Protein AF-A0A183VAP7-F1 (afdb_monomer_lite)

Secondary structure (DSSP, 8-state):
-HHHHHHHHHHTT----SSSB-HHHHHHHHHHHHHHHHHHHH-SS-TTTSEEBS-SSTT----S--EEEEESS--SSGGGSHHHHHHHHHHHT--GGGEEEE-TTTTSSSGGGGGG--HHHHHHHHHHHHHHHHHHTSPPEEEEETHHHHHHHHHHH--B-SSTT-B--S-SS-HHHHTTTTS--S-SS-EEEEETT-TTTSSEETTEETT--TT-SEEEEESS--HHHHHHHTHHHHHHHHHHHHHTTS-S-S---TTHHHHHHHHHHHHHHHHHHHHHHHHHHHHHHHHHHHHTTS--

Organism: Toxocara canis (NCBI:txid6265)

Foldseek 3Di:
DVVVVVVVVVVVPPPPQQAAEAPALLVLCCVPPRDVLSCLLRDPADRHAFKGAAANDPPDDDDDAAEEEQELFDDPDPLSTQVVLLVLLVLQPHDRNRYMYGHFCPRVDDSCVLVVQDPSSLVNLLSVLVSSCVVVVHHYHYDYAFSSVVSLQCSQQWADGPPPPDTSDHGPEDVVQVVPPPQGGNYDAFEFEEECQAPRQQDQDPNHGRRDDGNGPYYHYHHDDYRSSSSVVCSVVVSCVRVVVVCVVDPDDDDPDPPSVVVVVVVVVVVVVVVVVVVVVVVVVVVVVVVVVVVVVPPD

pLDDT: mean 72.32, std 18.5, range [33.69, 95.44]

Radius of gyration: 22.99 Å; chains: 1; bounding box: 51×88×46 Å

InterPro domains:
  IPR002918 Lipase EstA/Esterase EstB [PF01674] (65-175)
  IPR002918 Lipase EstA/Esterase EstB [PTHR32015] (7-175)
  IPR029058 Alpha/Beta hydrolase fold [G3DSA:3.40.50.1820] (33-258)

Structure (mmCIF, N/CA/C/O backbone):
data_AF-A0A183VAP7-F1
#
_entry.id   AF-A0A183VAP7-F1
#
loop_
_atom_site.group_PDB
_atom_site.id
_atom_site.type_symbol
_atom_site.label_atom_id
_atom_site.label_alt_id
_atom_site.label_comp_id
_atom_site.label_asym_id
_atom_site.label_entity_id
_atom_site.label_seq_id
_atom_site.pdbx_PDB_ins_code
_atom_site.Cartn_x
_atom_site.Cartn_y
_atom_site.Cartn_z
_atom_site.occupancy
_atom_site.B_iso_or_equiv
_atom_site.auth_seq_id
_atom_site.auth_comp_id
_atom_site.auth_asym_id
_atom_site.auth_atom_id
_atom_site.pdbx_PDB_model_num
ATOM 1 N N . MET A 1 1 ? -28.934 41.989 2.560 1.00 44.12 1 MET A N 1
ATOM 2 C CA . MET A 1 1 ? -29.344 40.680 2.007 1.00 44.12 1 MET A CA 1
ATOM 3 C C . MET A 1 1 ? -28.261 39.971 1.186 1.00 44.12 1 MET A C 1
ATOM 5 O O . MET A 1 1 ? -27.995 38.826 1.494 1.00 44.12 1 MET A O 1
ATOM 9 N N . PHE A 1 2 ? -27.560 40.588 0.222 1.00 37.72 2 PHE A N 1
ATOM 10 C CA . PHE A 1 2 ? -26.536 39.880 -0.591 1.00 37.72 2 PHE A CA 1
ATOM 11 C C . PHE A 1 2 ? -25.253 39.429 0.144 1.00 37.72 2 PHE A C 1
ATOM 13 O O . PHE A 1 2 ? -24.554 38.546 -0.342 1.00 37.72 2 PHE A O 1
ATOM 20 N N . LYS A 1 3 ? -24.931 40.005 1.312 1.00 37.88 3 LYS A N 1
ATOM 21 C CA . LYS A 1 3 ? -23.734 39.618 2.082 1.00 37.88 3 LYS A CA 1
ATOM 22 C C . LYS A 1 3 ? -23.880 38.263 2.780 1.00 37.88 3 LYS A C 1
ATOM 24 O O . LYS A 1 3 ? -22.890 37.559 2.895 1.00 37.88 3 LYS A O 1
ATOM 29 N N . GLU A 1 4 ? -25.085 37.873 3.191 1.00 41.16 4 GLU A N 1
ATOM 30 C CA . GLU A 1 4 ? -25.309 36.629 3.947 1.00 41.16 4 GLU A CA 1
ATOM 31 C C . GLU A 1 4 ? -25.265 35.384 3.047 1.00 41.16 4 GLU A C 1
ATOM 33 O O . GLU A 1 4 ? -24.703 34.362 3.433 1.00 41.16 4 GLU A O 1
ATOM 38 N N . TYR A 1 5 ? -25.723 35.496 1.795 1.00 45.31 5 TYR A N 1
ATOM 39 C CA . TYR A 1 5 ? -25.631 34.410 0.809 1.00 45.31 5 TYR A CA 1
ATOM 40 C C . TYR A 1 5 ? -24.202 34.165 0.302 1.00 45.31 5 TYR A C 1
ATOM 42 O O . TYR A 1 5 ? -23.860 33.037 -0.045 1.00 45.31 5 TYR A O 1
ATOM 50 N N . ALA A 1 6 ? -23.345 35.193 0.302 1.00 43.94 6 ALA A N 1
ATOM 51 C CA . ALA A 1 6 ? -21.940 35.047 -0.073 1.00 43.94 6 ALA A CA 1
ATOM 52 C C . ALA A 1 6 ? -21.160 34.204 0.951 1.00 43.94 6 ALA A C 1
ATOM 54 O O . ALA A 1 6 ? -20.341 33.383 0.553 1.00 43.94 6 ALA A O 1
ATOM 55 N N . TYR A 1 7 ? -21.459 34.340 2.250 1.00 45.66 7 TYR A N 1
ATOM 56 C CA . TYR A 1 7 ? -20.872 33.484 3.287 1.00 45.66 7 TYR A CA 1
ATOM 57 C C . TYR A 1 7 ? -21.398 32.047 3.216 1.00 45.66 7 TYR A C 1
ATOM 59 O O . TYR A 1 7 ? -20.619 31.115 3.392 1.00 45.66 7 TYR A O 1
ATOM 67 N N . ALA A 1 8 ? -22.677 31.852 2.879 1.00 43.22 8 ALA A N 1
ATOM 68 C CA . ALA A 1 8 ? -23.254 30.519 2.704 1.00 43.22 8 ALA A CA 1
ATOM 69 C C . ALA A 1 8 ? -22.659 29.763 1.496 1.00 43.22 8 ALA A C 1
ATOM 71 O O . ALA A 1 8 ? -22.369 28.575 1.612 1.00 43.22 8 ALA A O 1
ATOM 72 N N . LEU A 1 9 ? -22.399 30.441 0.367 1.00 43.06 9 LEU A N 1
ATOM 73 C CA . LEU A 1 9 ? -21.715 29.830 -0.784 1.00 43.06 9 LEU A CA 1
ATOM 74 C C . LEU A 1 9 ? -20.210 29.609 -0.550 1.00 43.06 9 LEU A C 1
ATOM 76 O O . LEU A 1 9 ? -19.657 28.650 -1.081 1.00 43.06 9 LEU A O 1
ATOM 80 N N . LEU A 1 10 ? -19.549 30.444 0.261 1.00 40.31 10 LEU A N 1
ATOM 81 C CA . LEU A 1 10 ? -18.148 30.232 0.652 1.00 40.31 10 LEU A CA 1
ATOM 82 C C . LEU A 1 10 ? -17.994 29.050 1.631 1.00 40.31 10 LEU A C 1
ATOM 84 O O . LEU A 1 10 ? -16.979 28.361 1.607 1.00 40.31 10 LEU A O 1
ATOM 88 N N . LEU A 1 11 ? -19.019 28.783 2.451 1.00 39.19 11 LEU A N 1
ATOM 89 C CA . LEU A 1 11 ? -19.093 27.638 3.369 1.00 39.19 11 LEU A CA 1
ATOM 90 C C . LEU A 1 11 ? -19.419 26.304 2.671 1.00 39.19 11 LEU A C 1
ATOM 92 O O . LEU A 1 11 ? -19.128 25.249 3.225 1.00 39.19 11 LEU A O 1
ATOM 96 N N . LEU A 1 12 ? -19.973 26.331 1.455 1.00 36.75 12 LEU A N 1
ATOM 97 C CA . LEU A 1 12 ? -20.306 25.135 0.662 1.00 36.75 12 LEU A CA 1
ATOM 98 C C . LEU A 1 12 ? -19.129 24.581 -0.165 1.00 36.75 12 LEU A C 1
ATOM 100 O O . LEU A 1 12 ? -19.274 23.549 -0.813 1.00 36.75 12 LEU A O 1
ATOM 104 N N . CYS A 1 13 ? -17.959 25.224 -0.111 1.00 37.50 13 CYS A N 1
ATOM 105 C CA . CYS A 1 13 ? -16.739 24.791 -0.800 1.00 37.50 13 CYS A CA 1
ATOM 106 C C . CYS A 1 13 ? -15.664 24.239 0.151 1.00 37.50 13 CYS A C 1
ATOM 108 O O . CYS A 1 13 ? -14.474 24.278 -0.161 1.00 37.50 13 CYS A O 1
ATOM 110 N N . THR A 1 14 ? -16.050 23.670 1.294 1.00 40.16 14 THR A N 1
ATOM 111 C CA . THR A 1 14 ? -15.174 22.750 2.033 1.00 40.16 14 THR A CA 1
ATOM 112 C C . THR A 1 14 ? -15.187 21.393 1.333 1.00 40.16 14 THR A C 1
ATOM 114 O O . THR A 1 14 ? -15.700 20.400 1.841 1.00 40.16 14 THR A O 1
ATOM 117 N N . ALA A 1 15 ? -14.628 21.341 0.120 1.00 42.28 15 ALA A N 1
ATOM 118 C CA . ALA A 1 15 ? -14.216 20.074 -0.458 1.00 42.28 15 ALA A CA 1
ATOM 119 C C . ALA A 1 15 ? -13.236 19.452 0.541 1.00 42.28 15 ALA A C 1
ATOM 121 O O . ALA A 1 15 ? -12.105 19.917 0.683 1.00 42.28 15 ALA A O 1
ATOM 122 N N . THR A 1 16 ? -13.708 18.465 1.301 1.00 45.19 16 THR A N 1
ATOM 123 C CA . THR A 1 16 ? -12.890 17.673 2.208 1.00 45.19 16 THR A CA 1
ATOM 124 C C . THR A 1 16 ? -11.796 17.049 1.363 1.00 45.19 16 THR A C 1
ATOM 126 O O . THR A 1 16 ? -12.020 16.127 0.577 1.00 45.19 16 THR A O 1
ATOM 129 N N . ALA A 1 17 ? -10.604 17.630 1.448 1.00 51.09 17 ALA A N 1
ATOM 130 C CA . ALA A 1 17 ? -9.442 17.098 0.779 1.00 51.09 17 ALA A CA 1
ATOM 131 C C . ALA A 1 17 ? -9.271 15.653 1.273 1.00 51.09 17 ALA A C 1
ATOM 133 O O . ALA A 1 17 ? -9.163 15.421 2.478 1.00 51.09 17 ALA A O 1
ATOM 134 N N . ARG A 1 18 ? -9.288 14.675 0.352 1.00 57.31 18 ARG A N 1
ATOM 135 C CA . ARG A 1 18 ? -9.009 13.243 0.599 1.00 57.31 18 ARG A CA 1
ATOM 136 C C . ARG A 1 18 ? -7.534 13.030 0.957 1.00 57.31 18 ARG A C 1
ATOM 138 O O . ARG A 1 18 ? -6.858 12.193 0.377 1.00 57.31 18 ARG A O 1
ATOM 145 N N . CYS A 1 19 ? -7.014 13.851 1.850 1.00 60.06 19 CYS A N 1
ATOM 146 C CA . CYS A 1 19 ? -5.596 14.008 2.127 1.00 60.06 19 CYS A CA 1
ATOM 147 C C . CYS A 1 19 ? -5.252 13.644 3.571 1.00 60.06 19 CYS A C 1
ATOM 149 O O . CYS A 1 19 ? -4.111 13.815 3.995 1.00 60.06 19 CYS A O 1
ATOM 151 N N . GLN A 1 20 ? -6.249 13.159 4.316 1.00 78.19 20 GLN A N 1
ATOM 152 C CA . GLN A 1 20 ? -6.137 12.700 5.690 1.00 78.19 20 GLN A CA 1
ATOM 153 C C . GLN A 1 20 ? -7.028 11.475 5.897 1.00 78.19 20 GLN A C 1
ATOM 155 O O . GLN A 1 20 ? -7.882 11.144 5.064 1.00 78.19 20 GLN A O 1
ATOM 160 N N . PHE A 1 21 ? -6.819 10.778 7.009 1.00 84.81 21 PHE A N 1
ATOM 161 C CA . PHE A 1 21 ? -7.783 9.781 7.439 1.00 84.81 21 PHE A CA 1
ATOM 162 C C . PHE A 1 21 ? -9.095 10.452 7.825 1.00 84.81 21 PHE A C 1
ATOM 164 O O . PHE A 1 21 ? -9.118 11.535 8.404 1.00 84.81 21 PHE A O 1
ATOM 171 N N . ASN A 1 22 ? -10.196 9.768 7.547 1.00 85.50 22 ASN A N 1
ATOM 172 C CA . ASN A 1 22 ? -11.486 10.186 8.055 1.00 85.50 22 ASN A CA 1
ATOM 173 C C . ASN A 1 22 ? -11.512 10.047 9.581 1.00 85.50 22 ASN A C 1
ATOM 175 O O . ASN A 1 22 ? -10.980 9.078 10.135 1.00 85.50 22 ASN A O 1
ATOM 179 N N . GLU A 1 23 ? -12.189 10.983 10.249 1.00 87.81 23 GLU A N 1
ATOM 180 C CA . GLU A 1 23 ? -12.233 11.086 11.713 1.00 87.81 23 GLU A CA 1
ATOM 181 C C . GLU A 1 23 ? -12.592 9.752 12.380 1.00 87.81 23 GLU A C 1
ATOM 183 O O . GLU A 1 23 ? -11.977 9.358 13.366 1.00 87.81 23 GLU A O 1
ATOM 188 N N . HIS A 1 24 ? -13.530 8.996 11.808 1.00 89.44 24 HIS A N 1
ATOM 189 C CA . HIS A 1 24 ? -13.942 7.711 12.367 1.00 89.44 24 HIS A CA 1
ATOM 190 C C . HIS A 1 24 ? -12.790 6.691 12.443 1.00 89.44 24 HIS A C 1
ATOM 192 O O . HIS A 1 24 ? -12.672 5.952 13.424 1.00 89.44 24 HIS A O 1
ATOM 198 N N . PHE A 1 25 ? -11.917 6.651 11.432 1.00 91.19 25 PHE A N 1
ATOM 199 C CA . PHE A 1 25 ? -10.748 5.772 11.450 1.00 91.19 25 PHE A CA 1
ATOM 200 C C . PHE A 1 25 ? -9.663 6.297 12.397 1.00 91.19 25 PHE A C 1
ATOM 202 O O . PHE A 1 25 ? -9.063 5.508 13.126 1.00 91.19 25 PHE A O 1
ATOM 209 N N . GLU A 1 26 ? -9.463 7.615 12.478 1.00 91.12 26 GLU A N 1
ATOM 210 C CA . GLU A 1 26 ? -8.536 8.204 13.456 1.00 91.12 26 GLU A CA 1
ATOM 211 C C . GLU A 1 26 ? -8.957 7.892 14.893 1.00 91.12 26 GLU A C 1
ATOM 213 O O . GLU A 1 26 ? -8.145 7.428 15.693 1.00 91.12 26 GLU A O 1
ATOM 218 N N . GLN A 1 27 ? -10.243 8.055 15.203 1.00 92.19 27 GLN A N 1
ATOM 219 C CA . GLN A 1 27 ? -10.809 7.723 16.508 1.00 92.19 27 GLN A CA 1
ATOM 220 C C . GLN A 1 27 ? -10.661 6.235 16.830 1.00 92.19 27 GLN A C 1
ATOM 222 O O . GLN A 1 27 ? -10.363 5.879 17.971 1.00 92.19 27 GLN A O 1
ATOM 227 N N . PHE A 1 28 ? -10.811 5.353 15.840 1.00 93.69 28 PHE A N 1
ATOM 228 C CA . PHE A 1 28 ? -10.522 3.932 16.018 1.00 93.69 28 PHE A CA 1
ATOM 229 C C . PHE A 1 28 ? -9.058 3.693 16.419 1.00 93.69 28 PHE A C 1
ATOM 231 O O . PHE A 1 28 ? -8.803 2.979 17.393 1.00 93.69 28 PHE A O 1
ATOM 238 N N . ILE A 1 29 ? -8.095 4.307 15.724 1.00 94.25 29 ILE A N 1
ATOM 239 C CA . ILE A 1 29 ? -6.665 4.157 16.038 1.00 94.25 29 ILE A CA 1
ATOM 240 C C . ILE A 1 29 ? -6.369 4.706 17.436 1.00 94.25 29 ILE A C 1
ATOM 242 O O . ILE A 1 29 ? -5.717 4.032 18.234 1.00 94.25 29 ILE A O 1
ATOM 246 N N . LEU A 1 30 ? -6.886 5.894 17.764 1.00 94.25 30 LEU A N 1
ATOM 247 C CA . LEU A 1 30 ? -6.709 6.518 19.075 1.00 94.25 30 LEU A CA 1
ATOM 248 C C . LEU A 1 30 ? -7.211 5.621 20.204 1.00 94.25 30 LEU A C 1
ATOM 250 O O . LEU A 1 30 ? -6.497 5.415 21.182 1.00 94.25 30 LEU A O 1
ATOM 254 N N . ARG A 1 31 ? -8.407 5.045 20.050 1.00 95.44 31 ARG A N 1
ATOM 255 C CA . ARG A 1 31 ? -9.023 4.187 21.072 1.00 95.44 31 ARG A CA 1
ATOM 256 C C . ARG A 1 31 ? -8.321 2.841 21.228 1.00 95.44 31 ARG A C 1
ATOM 258 O O . ARG A 1 31 ? -8.267 2.322 22.335 1.00 95.44 31 ARG A O 1
ATOM 265 N N . THR A 1 32 ? -7.810 2.263 20.142 1.00 94.62 32 THR A N 1
ATOM 266 C CA . THR A 1 32 ? -7.270 0.890 20.155 1.00 94.62 32 THR A CA 1
ATOM 267 C C . THR A 1 32 ? -5.757 0.816 20.321 1.00 94.62 32 THR A C 1
ATOM 269 O O . THR A 1 32 ? -5.251 -0.153 20.882 1.00 94.62 32 THR A O 1
ATOM 272 N N . ARG A 1 33 ? -5.017 1.809 19.819 1.00 94.94 33 ARG A N 1
ATOM 273 C CA . ARG A 1 33 ? -3.546 1.811 19.777 1.00 94.94 33 ARG A CA 1
ATOM 274 C C . ARG A 1 33 ? -2.914 3.109 20.293 1.00 94.94 33 ARG A C 1
ATOM 276 O O . ARG A 1 33 ? -1.687 3.184 20.373 1.00 94.94 33 ARG A O 1
ATOM 283 N N . GLY A 1 34 ? -3.714 4.115 20.645 1.00 94.19 34 GLY A N 1
ATOM 284 C CA . GLY A 1 34 ? -3.251 5.368 21.239 1.00 94.19 34 GLY A CA 1
ATOM 285 C C . GLY A 1 34 ? -2.648 6.375 20.253 1.00 94.19 34 GLY A C 1
ATOM 286 O O . GLY A 1 34 ? -2.391 6.091 19.082 1.00 94.19 34 GLY A O 1
ATOM 287 N N . ASN A 1 35 ? -2.386 7.581 20.767 1.00 91.31 35 ASN A N 1
ATOM 288 C CA . ASN A 1 35 ? -1.927 8.732 19.982 1.00 91.31 35 ASN A CA 1
ATOM 289 C C . ASN A 1 35 ? -0.564 8.517 19.303 1.00 91.31 35 ASN A C 1
ATOM 291 O O . ASN A 1 35 ? -0.384 8.895 18.151 1.00 91.31 35 ASN A O 1
ATOM 295 N N . LYS A 1 36 ? 0.379 7.842 19.973 1.00 89.81 36 LYS A N 1
ATOM 296 C CA . LYS A 1 36 ? 1.708 7.558 19.404 1.00 89.81 36 LYS A CA 1
ATOM 297 C C . LYS A 1 36 ? 1.615 6.757 18.100 1.00 89.81 36 LYS A C 1
ATOM 299 O O . LYS A 1 36 ? 2.343 7.024 17.149 1.00 89.81 36 LYS A O 1
ATOM 304 N N . THR A 1 37 ? 0.696 5.793 18.049 1.00 90.00 37 THR A N 1
ATOM 305 C CA . THR A 1 37 ? 0.443 4.981 16.853 1.00 90.00 37 THR A CA 1
ATOM 306 C C . THR A 1 37 ? -0.162 5.829 15.741 1.00 90.00 37 THR A C 1
ATOM 308 O O . THR A 1 37 ? 0.296 5.740 14.606 1.00 90.00 37 THR A O 1
ATOM 311 N N . LEU A 1 38 ? -1.146 6.679 16.067 1.00 88.31 38 LEU A N 1
ATOM 312 C CA . LEU A 1 38 ? -1.757 7.597 15.103 1.00 88.31 38 LEU A CA 1
ATOM 313 C C . LEU A 1 38 ? -0.712 8.537 14.483 1.00 88.31 38 LEU A C 1
ATOM 315 O O . LEU A 1 38 ? -0.663 8.667 13.263 1.00 88.31 38 LEU A O 1
ATOM 319 N N . GLN A 1 39 ? 0.143 9.146 15.306 1.00 84.25 39 GLN A N 1
ATOM 320 C CA . GLN A 1 39 ? 1.214 10.034 14.846 1.00 84.25 39 GLN A CA 1
ATOM 321 C C . GLN A 1 39 ? 2.209 9.306 13.937 1.00 84.25 39 GLN A C 1
ATOM 323 O O . GLN A 1 39 ? 2.575 9.830 12.889 1.00 84.25 39 GLN A O 1
ATOM 328 N N . LEU A 1 40 ? 2.585 8.068 14.276 1.00 82.75 40 LEU A N 1
ATOM 329 C CA . LEU A 1 40 ? 3.492 7.269 13.451 1.00 82.75 40 LEU A CA 1
ATOM 330 C C . LEU A 1 40 ? 2.936 7.035 12.035 1.00 82.75 40 LEU A C 1
ATOM 332 O O . LEU A 1 40 ? 3.671 7.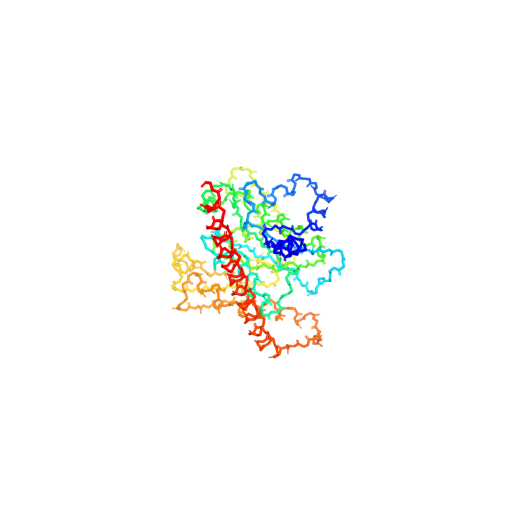185 11.059 1.00 82.75 40 LEU A O 1
ATOM 336 N N . VAL A 1 41 ? 1.650 6.682 11.907 1.00 83.00 41 VAL A N 1
ATOM 337 C CA . VAL A 1 41 ? 1.045 6.419 10.589 1.00 83.00 41 VAL A CA 1
ATOM 338 C C . VAL A 1 41 ? 0.727 7.700 9.821 1.00 83.00 41 VAL A C 1
ATOM 340 O O . VAL A 1 41 ? 1.017 7.755 8.624 1.00 83.00 41 VAL A O 1
ATOM 343 N N . LYS A 1 42 ? 0.217 8.748 10.487 1.00 78.38 42 LYS A N 1
ATOM 344 C CA . LYS A 1 42 ? -0.048 10.053 9.854 1.00 78.38 42 LYS A CA 1
ATOM 345 C C . LYS A 1 42 ? 1.244 10.734 9.395 1.00 78.38 42 LYS A C 1
ATOM 347 O O . LYS A 1 42 ? 1.238 11.366 8.343 1.00 78.38 42 LYS A O 1
ATOM 352 N N . GLY A 1 43 ? 2.346 10.516 10.112 1.00 68.38 43 GLY A N 1
ATOM 353 C CA . GLY A 1 43 ? 3.604 11.220 9.895 1.00 68.38 43 GLY A CA 1
ATOM 354 C C . GLY A 1 43 ? 3.672 12.542 10.643 1.00 68.38 43 GLY A C 1
ATOM 355 O O . GLY A 1 43 ? 2.651 13.096 11.045 1.00 68.38 43 GLY A O 1
ATOM 356 N N . GLU A 1 44 ? 4.893 13.040 10.801 1.00 57.25 44 GLU A N 1
ATOM 357 C CA . GLU A 1 44 ? 5.169 14.413 11.224 1.00 57.25 44 GLU A CA 1
ATOM 358 C C . GLU A 1 44 ? 5.226 15.291 9.953 1.00 57.25 44 GLU A C 1
ATOM 360 O O . GLU A 1 44 ? 5.827 14.894 8.953 1.00 57.25 44 GLU A O 1
ATOM 365 N N . ASP A 1 45 ? 4.551 16.443 9.978 1.00 51.59 45 ASP A N 1
ATOM 366 C CA . ASP A 1 45 ? 4.765 17.589 9.076 1.00 51.59 45 ASP A CA 1
ATOM 367 C C . ASP A 1 45 ? 4.507 17.440 7.559 1.00 51.59 45 ASP A C 1
ATOM 369 O O . ASP A 1 45 ? 5.248 17.980 6.737 1.00 51.59 45 ASP A O 1
ATOM 373 N N . ASP A 1 46 ? 3.408 16.802 7.140 1.00 54.88 46 ASP A N 1
ATOM 374 C CA . ASP A 1 46 ? 2.945 16.925 5.744 1.00 54.88 46 ASP A CA 1
ATOM 375 C C . ASP A 1 46 ? 1.411 16.942 5.627 1.00 54.88 46 ASP A C 1
ATOM 377 O O . ASP A 1 46 ? 0.792 15.882 5.498 1.00 54.88 46 ASP A O 1
ATOM 381 N N . PRO A 1 47 ? 0.775 18.127 5.701 1.00 52.53 47 PRO A N 1
ATOM 382 C CA . PRO A 1 47 ? -0.672 18.233 5.867 1.00 52.53 47 PRO A CA 1
ATOM 383 C C . PRO A 1 47 ? -1.507 17.747 4.673 1.00 52.53 47 PRO A C 1
ATOM 385 O O . PRO A 1 47 ? -2.693 17.482 4.874 1.00 52.53 47 PRO A O 1
ATOM 388 N N . ASP A 1 48 ? -0.928 17.588 3.471 1.00 55.94 48 ASP A N 1
ATOM 389 C CA . ASP A 1 48 ? -1.761 17.645 2.265 1.00 55.94 48 ASP A CA 1
ATOM 390 C C . ASP A 1 48 ? -1.751 16.461 1.301 1.00 55.94 48 ASP A C 1
ATOM 392 O O . ASP A 1 48 ? -2.638 16.448 0.457 1.00 55.94 48 ASP A O 1
ATOM 396 N N . GLN A 1 49 ? -0.848 15.472 1.325 1.00 63.06 49 GLN A N 1
ATOM 397 C CA . GLN A 1 49 ? -0.876 14.419 0.271 1.00 63.06 49 GLN A CA 1
ATOM 398 C C . GLN A 1 49 ? -0.306 13.051 0.669 1.00 63.06 49 GLN A C 1
ATOM 400 O O . GLN A 1 49 ? -0.139 12.178 -0.187 1.00 63.06 49 GLN A O 1
ATOM 405 N N . ARG A 1 50 ? 0.020 12.847 1.949 1.00 71.44 50 ARG A N 1
ATOM 406 C CA . ARG A 1 50 ? 0.710 11.630 2.392 1.00 71.44 50 ARG A CA 1
ATOM 407 C C . ARG A 1 50 ? -0.227 10.439 2.560 1.00 71.44 50 ARG A C 1
ATOM 409 O O . ARG A 1 50 ? 0.188 9.319 2.269 1.00 71.44 50 ARG A O 1
ATOM 416 N N . ILE A 1 51 ? -1.430 10.646 3.089 1.00 75.75 51 ILE A N 1
ATOM 417 C CA . ILE A 1 51 ? -2.259 9.545 3.581 1.00 75.75 51 ILE A CA 1
ATOM 418 C C . ILE A 1 51 ? -3.744 9.843 3.436 1.00 75.75 51 ILE A C 1
ATOM 420 O O . ILE A 1 51 ? -4.145 10.989 3.571 1.00 75.75 51 ILE A O 1
ATOM 424 N N . PHE A 1 52 ? -4.571 8.830 3.200 1.00 82.44 52 PHE A N 1
ATOM 425 C CA . PHE A 1 52 ? -6.022 8.978 3.315 1.00 82.44 52 PHE A CA 1
ATOM 426 C C . PHE A 1 52 ? -6.720 7.650 3.572 1.00 82.44 52 PHE A C 1
ATOM 428 O O . PHE A 1 52 ? -6.122 6.580 3.438 1.00 82.44 52 PHE A O 1
ATOM 435 N N . GLY A 1 53 ? -8.006 7.733 3.907 1.00 83.88 53 GLY A N 1
ATOM 436 C CA . GLY A 1 53 ? -8.914 6.591 3.934 1.00 83.88 53 GLY A CA 1
ATOM 437 C C . GLY A 1 53 ? -9.736 6.514 5.210 1.00 83.88 53 GLY A C 1
ATOM 438 O O . GLY A 1 53 ? -9.671 7.380 6.081 1.00 83.88 53 GLY A O 1
ATOM 439 N N . GLY A 1 54 ? -10.515 5.446 5.328 1.00 80.44 54 GLY A N 1
ATOM 440 C CA . GLY A 1 54 ? -11.446 5.250 6.431 1.00 80.44 54 GLY A CA 1
ATOM 441 C C . GLY A 1 54 ? -12.882 5.581 6.048 1.00 80.44 54 GLY A C 1
ATOM 442 O O . GLY A 1 54 ? -13.177 6.060 4.957 1.00 80.44 54 GLY A O 1
ATOM 443 N N . ARG A 1 55 ? -13.801 5.330 6.976 1.00 82.44 55 ARG A N 1
ATOM 444 C CA . ARG A 1 55 ? -15.224 5.639 6.783 1.00 82.44 55 ARG A CA 1
ATOM 445 C C . ARG A 1 55 ? -15.478 7.098 7.142 1.00 82.44 55 ARG A C 1
ATOM 447 O O . ARG A 1 55 ? -14.892 7.570 8.112 1.00 82.44 55 ARG A O 1
ATOM 454 N N . MET A 1 56 ? -16.355 7.777 6.412 1.00 76.25 56 MET A N 1
ATOM 455 C CA . MET A 1 56 ? -16.853 9.108 6.772 1.00 76.25 56 MET A CA 1
ATOM 456 C C . MET A 1 56 ? -17.618 9.062 8.100 1.00 76.25 56 MET A C 1
ATOM 458 O O . MET A 1 56 ? -17.590 10.022 8.862 1.00 76.25 56 MET A O 1
ATOM 462 N N . GLY A 1 57 ? -18.262 7.934 8.416 1.00 76.25 57 GLY A N 1
ATOM 463 C CA . GLY A 1 57 ? -18.922 7.744 9.702 1.00 76.25 57 GLY A CA 1
ATOM 464 C C . GLY A 1 57 ? -19.349 6.305 10.004 1.00 76.25 57 GLY A C 1
ATOM 465 O O . GLY A 1 57 ? -19.141 5.394 9.202 1.00 76.25 57 GLY A O 1
ATOM 466 N N . PRO A 1 58 ? -19.993 6.081 11.164 1.00 74.88 58 PRO A N 1
ATOM 467 C CA . PRO A 1 58 ? -20.387 4.746 11.622 1.00 74.88 58 PRO A CA 1
ATOM 468 C C . PRO A 1 58 ? -21.485 4.102 10.762 1.00 74.88 58 PRO A C 1
ATOM 470 O O . PRO A 1 58 ? -21.652 2.886 10.792 1.00 74.88 58 PRO A O 1
ATOM 473 N N . LYS A 1 59 ? -22.234 4.909 10.000 1.00 78.31 59 LYS A N 1
ATOM 474 C CA . LYS A 1 59 ? -23.303 4.444 9.103 1.00 78.31 59 LYS A CA 1
ATOM 475 C C . LYS A 1 59 ? -22.792 3.999 7.732 1.00 78.31 59 LYS A C 1
ATOM 477 O O . LYS A 1 59 ? -23.569 3.438 6.964 1.00 78.31 59 LYS A O 1
ATOM 482 N N . ASP A 1 60 ? -21.518 4.233 7.421 1.00 76.31 60 ASP A N 1
ATOM 483 C CA . ASP A 1 60 ? -20.967 3.813 6.139 1.00 76.31 60 ASP A CA 1
ATOM 484 C C . ASP A 1 60 ? -20.779 2.303 6.104 1.00 76.31 60 ASP A C 1
ATOM 486 O O . ASP A 1 60 ? -20.100 1.700 6.945 1.00 76.31 60 ASP A O 1
ATOM 490 N N . ILE A 1 61 ? -21.353 1.702 5.070 1.00 67.88 61 ILE A N 1
ATOM 491 C CA . ILE A 1 61 ? -21.242 0.277 4.804 1.00 67.88 61 ILE A CA 1
ATOM 492 C C . ILE A 1 61 ? -20.007 0.054 3.928 1.00 67.88 61 ILE A C 1
ATOM 494 O O . ILE A 1 61 ? -19.894 0.601 2.831 1.00 67.88 61 ILE A O 1
ATOM 498 N N . VAL A 1 62 ? -19.081 -0.773 4.411 1.00 69.81 62 VAL A N 1
ATOM 499 C CA . VAL A 1 62 ? -17.931 -1.256 3.636 1.00 69.81 62 VAL A CA 1
ATOM 500 C C . VAL A 1 62 ? -18.360 -2.527 2.906 1.00 69.81 62 VAL A C 1
ATOM 502 O O . VAL A 1 62 ? -18.595 -3.554 3.538 1.00 69.81 62 VAL A O 1
ATOM 505 N N . ILE A 1 63 ? -18.508 -2.444 1.580 1.00 72.94 63 ILE A N 1
ATOM 506 C CA . ILE A 1 63 ? -18.967 -3.556 0.732 1.00 72.94 63 ILE A CA 1
ATOM 507 C C . ILE A 1 63 ? -17.778 -4.149 -0.022 1.00 72.94 63 ILE A C 1
ATOM 509 O O . ILE A 1 63 ? -17.428 -3.682 -1.101 1.00 72.94 63 ILE A O 1
ATOM 513 N N . GLY A 1 64 ? -17.151 -5.180 0.542 1.00 78.06 64 GLY A N 1
ATOM 514 C CA . GLY A 1 64 ? -15.961 -5.825 -0.025 1.00 78.06 64 GLY A CA 1
ATOM 515 C C . GLY A 1 64 ? -14.672 -5.450 0.706 1.00 78.06 64 GLY A C 1
ATOM 516 O O . GLY A 1 64 ? -14.690 -4.718 1.699 1.00 78.06 64 GLY A O 1
ATOM 517 N N . ARG A 1 65 ? -13.544 -5.975 0.222 1.00 88.62 65 ARG A N 1
ATOM 518 C CA . ARG A 1 65 ? -12.251 -5.849 0.902 1.00 88.62 65 ARG A CA 1
ATOM 519 C C . ARG A 1 65 ? -11.713 -4.410 0.857 1.00 88.62 65 ARG A C 1
ATOM 521 O O . ARG A 1 65 ? -11.815 -3.754 -0.184 1.00 88.62 65 ARG A O 1
ATOM 528 N N . PRO A 1 66 ? -11.130 -3.900 1.955 1.00 91.75 66 PRO A N 1
ATOM 529 C CA . PRO A 1 66 ? -10.390 -2.646 1.914 1.00 91.75 66 PRO A CA 1
ATOM 530 C C . PRO A 1 66 ? -9.169 -2.767 0.994 1.00 91.75 66 PRO A C 1
ATOM 532 O O . PRO A 1 66 ? -8.518 -3.810 0.943 1.00 91.75 66 PRO A O 1
ATOM 535 N N . LEU A 1 67 ? -8.853 -1.679 0.301 1.00 92.38 67 LEU A N 1
ATOM 536 C CA . LEU A 1 67 ? -7.717 -1.546 -0.601 1.00 92.38 67 LEU A CA 1
ATOM 537 C C . LEU A 1 67 ? -6.737 -0.523 -0.033 1.00 92.38 67 LEU A C 1
ATOM 539 O O . LEU A 1 67 ? -7.121 0.613 0.222 1.00 92.38 67 LEU A O 1
ATOM 543 N N . LEU A 1 68 ? -5.471 -0.895 0.111 1.00 93.75 68 LEU A N 1
ATOM 544 C CA . LEU A 1 68 ? -4.380 0.013 0.439 1.00 93.75 68 LEU A CA 1
ATOM 545 C C . LEU A 1 68 ? -3.518 0.283 -0.799 1.00 93.75 68 LEU A C 1
ATOM 547 O O . LEU A 1 68 ? -2.947 -0.631 -1.389 1.00 93.75 68 LEU A O 1
ATOM 551 N N . ILE A 1 69 ? -3.371 1.555 -1.153 1.00 92.06 69 ILE A N 1
ATOM 552 C CA . ILE A 1 69 ? -2.435 2.031 -2.170 1.00 92.06 69 ILE A CA 1
ATOM 553 C C . ILE A 1 69 ? -1.142 2.462 -1.469 1.00 92.06 69 ILE A C 1
ATOM 555 O O . ILE A 1 69 ? -1.159 3.369 -0.638 1.00 92.06 69 ILE A O 1
ATOM 559 N N . VAL A 1 70 ? -0.013 1.845 -1.813 1.00 90.19 70 VAL A N 1
ATOM 560 C CA . VAL A 1 70 ? 1.321 2.208 -1.310 1.00 90.19 70 VAL A CA 1
ATOM 561 C C . VAL A 1 70 ? 2.123 2.836 -2.443 1.00 90.19 70 VAL A C 1
ATOM 563 O O . VAL A 1 70 ? 2.681 2.135 -3.290 1.00 90.19 70 VAL A O 1
ATOM 566 N N . ASN A 1 71 ? 2.177 4.164 -2.468 1.00 86.25 71 ASN A N 1
ATOM 567 C CA . ASN A 1 71 ? 2.839 4.897 -3.542 1.00 86.25 71 ASN A CA 1
ATOM 568 C C . ASN A 1 71 ? 4.295 5.224 -3.182 1.00 86.25 71 ASN A C 1
ATOM 570 O O . ASN A 1 71 ? 4.597 5.617 -2.057 1.00 86.25 71 ASN A O 1
ATOM 574 N N . GLY A 1 72 ? 5.200 5.057 -4.146 1.00 75.88 72 GLY A N 1
ATOM 575 C CA . GLY A 1 72 ? 6.639 5.221 -3.947 1.00 75.88 72 GLY A CA 1
ATOM 576 C C . GLY A 1 72 ? 7.160 6.656 -3.964 1.00 75.88 72 GLY A C 1
ATOM 577 O O . GLY A 1 72 ? 8.317 6.868 -3.627 1.00 75.88 72 GLY A O 1
ATOM 578 N N . MET A 1 73 ? 6.360 7.642 -4.369 1.00 67.88 73 MET A N 1
ATOM 579 C CA . MET A 1 73 ? 6.779 9.046 -4.418 1.00 67.88 73 MET A CA 1
ATOM 580 C C . MET A 1 73 ? 5.631 9.965 -4.013 1.00 67.88 73 MET A C 1
ATOM 582 O O . MET A 1 73 ? 4.467 9.699 -4.318 1.00 67.88 73 MET A O 1
ATOM 586 N N . LYS A 1 74 ? 5.962 11.085 -3.361 1.00 61.75 74 LYS A N 1
ATOM 587 C CA . LYS A 1 74 ? 5.019 12.195 -3.202 1.00 61.75 74 LYS A CA 1
ATOM 588 C C . LYS A 1 74 ? 4.817 12.817 -4.586 1.00 61.75 74 LYS A C 1
ATOM 590 O O . LYS A 1 74 ? 5.796 13.157 -5.250 1.00 61.75 74 LYS A O 1
ATOM 595 N N . GLY A 1 75 ? 3.570 12.899 -5.047 1.00 57.62 75 GLY A N 1
ATOM 596 C CA . GLY A 1 75 ? 3.264 13.456 -6.361 1.00 57.62 75 GLY A CA 1
ATOM 597 C C . GLY A 1 75 ? 3.738 14.906 -6.445 1.00 57.62 75 GLY A C 1
ATOM 598 O O . GLY A 1 75 ? 3.309 15.743 -5.661 1.00 57.62 75 GLY A O 1
ATOM 599 N N . TRP A 1 76 ? 4.622 15.217 -7.393 1.00 45.22 76 TRP A N 1
ATOM 600 C CA . TRP A 1 76 ? 5.047 16.599 -7.664 1.00 45.22 76 TRP A 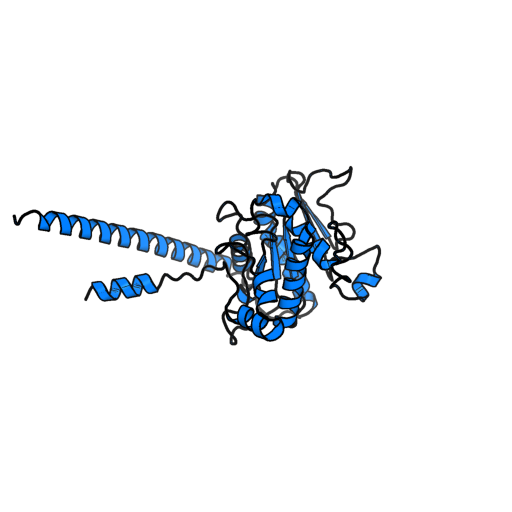CA 1
ATOM 601 C C . TRP A 1 76 ? 3.936 17.406 -8.367 1.00 45.22 76 TRP A C 1
ATOM 603 O O . TRP A 1 76 ? 4.020 18.625 -8.485 1.00 45.22 76 TRP A O 1
ATOM 613 N N . ASN A 1 77 ? 2.884 16.726 -8.841 1.00 49.75 77 ASN A N 1
ATOM 614 C CA . ASN A 1 77 ? 1.698 17.293 -9.478 1.00 49.75 77 ASN A CA 1
ATOM 615 C C . ASN A 1 77 ? 0.437 16.471 -9.136 1.00 49.75 77 ASN A C 1
ATOM 617 O O . ASN A 1 77 ? 0.521 15.299 -8.766 1.00 49.75 77 ASN A O 1
ATOM 621 N N . LYS A 1 78 ? -0.752 17.075 -9.304 1.00 49.00 78 LYS A N 1
ATOM 622 C CA . LYS A 1 78 ? -2.063 16.457 -9.003 1.00 49.00 78 LYS A CA 1
ATOM 623 C C . LYS A 1 78 ? -2.287 15.120 -9.722 1.00 49.00 78 LYS A C 1
ATOM 625 O O . LYS A 1 78 ? -3.027 14.285 -9.239 1.00 49.00 78 LYS A O 1
ATOM 630 N N . THR A 1 79 ? -1.643 14.899 -10.861 1.00 42.31 79 THR A N 1
ATOM 631 C CA . THR A 1 79 ? -1.796 13.683 -11.671 1.00 42.31 79 THR A CA 1
ATOM 632 C C . THR A 1 79 ? -0.900 12.511 -11.258 1.00 42.31 79 THR A C 1
ATOM 634 O O . THR A 1 79 ? -1.062 11.410 -11.763 1.00 42.31 79 THR A O 1
ATOM 637 N N . THR A 1 80 ? 0.053 12.725 -10.352 1.00 52.62 80 THR A N 1
ATOM 638 C CA . THR A 1 80 ? 0.870 11.657 -9.742 1.00 52.62 80 THR A CA 1
ATOM 639 C C . THR A 1 80 ? 0.553 11.489 -8.257 1.00 52.62 80 THR A C 1
ATOM 641 O O . THR A 1 80 ? 1.238 10.754 -7.543 1.00 52.62 80 THR A O 1
ATOM 644 N N . SER A 1 81 ? -0.485 12.183 -7.775 1.00 67.69 81 SER A N 1
ATOM 645 C CA . SER A 1 81 ? -0.899 12.108 -6.385 1.00 67.69 81 SER A CA 1
ATOM 646 C C . SER A 1 81 ? -1.586 10.774 -6.102 1.00 67.69 81 SER A C 1
ATOM 648 O O . SER A 1 81 ? -2.325 10.215 -6.914 1.00 67.69 81 SER A O 1
ATOM 650 N N . LEU A 1 82 ? -1.367 10.288 -4.887 1.00 76.81 82 LEU A N 1
ATOM 651 C CA . LEU A 1 82 ? -2.037 9.127 -4.309 1.00 76.81 82 LEU A CA 1
ATOM 652 C C . LEU A 1 82 ? -3.574 9.217 -4.454 1.00 76.81 82 LEU A C 1
ATOM 654 O O . LEU A 1 82 ? -4.241 8.216 -4.703 1.00 76.81 82 LEU A O 1
ATOM 658 N N . THR A 1 83 ? -4.126 10.431 -4.348 1.00 78.25 83 THR A N 1
ATOM 659 C CA . THR A 1 83 ? -5.560 10.721 -4.488 1.00 78.25 83 THR A CA 1
ATOM 660 C C . THR A 1 83 ? -6.073 10.562 -5.913 1.00 78.25 83 THR A C 1
ATOM 662 O O . THR A 1 83 ? -7.145 10.001 -6.101 1.00 78.25 83 THR A O 1
ATOM 665 N N . TYR A 1 84 ? -5.298 10.958 -6.926 1.00 80.12 84 TYR A N 1
ATOM 666 C CA . TYR A 1 84 ? -5.699 10.795 -8.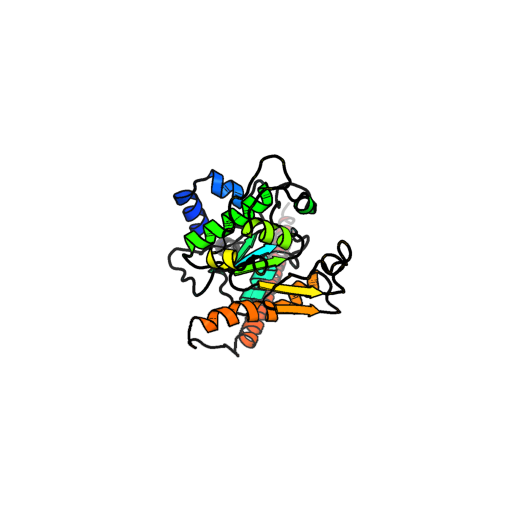322 1.00 80.12 84 TYR A CA 1
ATOM 667 C C . TYR A 1 84 ? -5.902 9.324 -8.687 1.00 80.12 84 TYR A C 1
ATOM 669 O O . TYR A 1 84 ? -6.885 8.965 -9.333 1.00 80.12 84 TYR A O 1
ATOM 677 N N . PHE A 1 85 ? -5.015 8.446 -8.218 1.00 81.25 85 PHE A N 1
ATOM 678 C CA . PHE A 1 85 ? -5.167 7.015 -8.465 1.00 81.25 85 PHE A CA 1
ATOM 679 C C . PHE A 1 85 ? -6.397 6.422 -7.748 1.00 81.25 85 PHE A C 1
ATOM 681 O O . PHE A 1 85 ? -7.105 5.585 -8.308 1.00 81.25 85 PHE A O 1
ATOM 688 N N . ALA A 1 86 ? -6.709 6.910 -6.546 1.00 85.62 86 ALA A N 1
ATOM 689 C CA . ALA A 1 86 ? -7.933 6.556 -5.827 1.00 85.62 86 ALA A CA 1
ATOM 690 C C . ALA A 1 86 ? -9.200 7.001 -6.574 1.00 85.62 86 ALA A C 1
ATOM 692 O O . ALA A 1 86 ? -10.178 6.252 -6.655 1.00 85.62 86 ALA A O 1
ATOM 693 N N . ASP A 1 87 ? -9.171 8.206 -7.148 1.00 85.62 87 ASP A N 1
ATOM 694 C CA . ASP A 1 87 ? -10.261 8.753 -7.952 1.00 85.62 87 ASP A CA 1
ATOM 695 C C . ASP A 1 87 ? -10.475 7.905 -9.210 1.00 85.62 87 ASP A C 1
ATOM 697 O O . ASP A 1 87 ? -11.612 7.538 -9.508 1.00 85.62 87 ASP A O 1
ATOM 701 N N . LEU A 1 88 ? -9.395 7.501 -9.892 1.00 84.81 88 LEU A N 1
ATOM 702 C CA . LEU A 1 88 ? -9.480 6.580 -11.027 1.00 84.81 88 LEU A CA 1
ATOM 703 C C . LEU A 1 88 ? -10.154 5.264 -10.627 1.00 84.81 88 LEU A C 1
ATOM 705 O O . LEU A 1 88 ? -11.126 4.870 -11.260 1.00 84.81 88 LEU A O 1
ATOM 709 N N . LEU A 1 89 ? -9.714 4.601 -9.557 1.00 86.12 89 LEU A N 1
ATOM 710 C CA . LEU A 1 89 ? -10.346 3.356 -9.098 1.00 86.12 89 LEU A CA 1
ATOM 711 C C . LEU A 1 89 ? -11.825 3.545 -8.727 1.00 86.12 89 LEU A C 1
ATOM 713 O O . LEU A 1 89 ? -12.650 2.672 -9.007 1.00 86.12 89 LEU A O 1
ATOM 717 N N . THR A 1 90 ? -12.175 4.703 -8.162 1.00 86.00 90 THR A N 1
ATOM 718 C CA . THR A 1 90 ? -13.569 5.061 -7.869 1.00 86.00 90 THR A CA 1
ATOM 719 C C . THR A 1 90 ? -14.396 5.183 -9.153 1.00 86.00 90 THR A C 1
ATOM 721 O O . THR A 1 90 ? -15.506 4.658 -9.211 1.00 86.00 90 THR A O 1
ATOM 724 N N . LEU A 1 91 ? -13.848 5.790 -10.215 1.00 85.50 91 LEU A N 1
ATOM 725 C CA . LEU A 1 91 ? -14.508 5.885 -11.527 1.00 85.50 91 LEU A CA 1
ATOM 726 C C . LEU A 1 91 ? -14.771 4.510 -12.163 1.00 85.50 91 LEU A C 1
ATOM 728 O O . LEU A 1 91 ? -15.774 4.342 -12.859 1.00 85.50 91 LEU A O 1
ATOM 732 N N . TYR A 1 92 ? -13.906 3.523 -11.908 1.00 83.19 92 TYR A N 1
ATOM 733 C CA . TYR A 1 92 ? -14.113 2.142 -12.362 1.00 83.19 92 TYR A CA 1
ATOM 734 C C . TYR A 1 92 ? -15.116 1.360 -11.500 1.00 83.19 92 TYR A C 1
ATOM 736 O O . TYR A 1 92 ? -15.625 0.339 -11.957 1.00 83.19 92 TYR A O 1
ATOM 744 N N . GLY A 1 93 ? -15.477 1.862 -10.314 1.00 82.19 93 GLY A N 1
ATOM 745 C CA . GLY A 1 93 ? -16.548 1.314 -9.476 1.00 82.19 93 GLY A CA 1
ATOM 746 C C . GLY A 1 93 ? -16.117 0.846 -8.086 1.00 82.19 93 GLY A C 1
ATOM 747 O O . GLY A 1 93 ? -16.919 0.222 -7.394 1.00 82.19 93 GLY A O 1
ATOM 748 N N . TYR A 1 94 ? -14.881 1.121 -7.659 1.00 82.88 94 TYR A N 1
ATOM 749 C CA . TYR A 1 94 ? -14.441 0.819 -6.294 1.00 82.88 94 TYR A CA 1
ATOM 750 C C . TYR A 1 94 ? -15.050 1.831 -5.316 1.00 82.88 94 TYR A C 1
ATOM 752 O O . TYR A 1 94 ? -15.112 3.024 -5.614 1.00 82.88 94 TYR A O 1
ATOM 760 N N . ASN A 1 95 ? -15.508 1.399 -4.139 1.00 84.00 95 ASN A N 1
ATOM 761 C CA . ASN A 1 95 ? -16.092 2.342 -3.187 1.00 84.00 95 ASN A CA 1
ATOM 762 C C . ASN A 1 95 ? -14.981 3.120 -2.466 1.00 84.00 95 ASN A C 1
ATOM 764 O O . ASN A 1 95 ? -14.091 2.532 -1.853 1.00 84.00 95 ASN A O 1
ATOM 768 N N . ALA A 1 96 ? -15.056 4.452 -2.505 1.00 82.50 96 ALA A N 1
ATOM 769 C CA . ALA A 1 96 ? -14.064 5.339 -1.904 1.00 82.50 96 ALA A CA 1
ATOM 770 C C . ALA A 1 96 ? -13.852 5.093 -0.397 1.00 82.50 96 ALA A C 1
ATOM 772 O O . ALA A 1 96 ? -12.740 5.270 0.090 1.00 82.50 96 ALA A O 1
ATOM 773 N N . THR A 1 97 ? -14.870 4.625 0.338 1.00 83.38 97 THR A N 1
ATOM 774 C CA . THR A 1 97 ? -14.754 4.306 1.780 1.00 83.38 97 THR A CA 1
ATOM 775 C C . THR A 1 97 ? -13.861 3.097 2.071 1.00 83.38 97 THR A C 1
ATOM 777 O O . THR A 1 97 ? -13.511 2.842 3.225 1.00 83.38 97 THR A O 1
ATOM 780 N N . GLN A 1 98 ? -13.502 2.341 1.033 1.00 87.00 98 GLN A N 1
ATOM 781 C CA . GLN A 1 98 ? -12.650 1.160 1.107 1.00 87.00 98 GLN A CA 1
ATOM 782 C C . GLN A 1 98 ? -11.209 1.457 0.718 1.00 87.00 98 GLN A C 1
ATOM 784 O O . GLN A 1 98 ? -10.351 0.609 0.946 1.00 87.00 98 GLN A O 1
ATOM 789 N N . ILE A 1 99 ? -10.950 2.610 0.099 1.00 89.25 99 ILE A N 1
ATOM 790 C CA . ILE A 1 99 ? -9.628 2.950 -0.408 1.00 89.25 99 ILE A CA 1
ATOM 791 C C . ILE A 1 99 ? -8.875 3.711 0.676 1.00 89.25 99 ILE A C 1
ATOM 793 O O . ILE A 1 99 ? -9.319 4.735 1.195 1.00 89.25 99 ILE A O 1
ATOM 797 N N . TYR A 1 100 ? -7.698 3.197 0.978 1.00 91.44 100 TYR A N 1
ATOM 798 C CA . TYR A 1 100 ? -6.688 3.810 1.807 1.00 91.44 100 TYR A CA 1
ATOM 799 C C . TYR A 1 100 ? -5.479 4.086 0.930 1.00 91.44 100 TYR A C 1
ATOM 801 O O . TYR A 1 100 ? -5.196 3.344 -0.011 1.00 91.44 100 TYR A O 1
ATOM 809 N N . GLY A 1 101 ? -4.734 5.129 1.248 1.00 90.00 101 GLY A N 1
ATOM 810 C CA . GLY A 1 101 ? -3.498 5.427 0.549 1.00 90.00 101 GLY A CA 1
ATOM 811 C C . GLY A 1 101 ? -2.427 5.862 1.525 1.00 90.00 101 GLY A C 1
ATOM 812 O O . GLY A 1 101 ? -2.743 6.535 2.499 1.00 90.00 101 GLY A O 1
ATOM 813 N N . ILE A 1 102 ? -1.176 5.498 1.251 1.00 87.69 102 ILE A N 1
ATOM 814 C CA . ILE A 1 102 ? 0.005 5.984 1.963 1.00 87.69 102 ILE A CA 1
ATOM 815 C C . ILE A 1 102 ? 1.160 6.237 0.987 1.00 87.69 102 ILE A C 1
ATOM 817 O O . ILE A 1 102 ? 1.420 5.446 0.079 1.00 87.69 102 ILE A O 1
ATOM 821 N N . VAL A 1 103 ? 1.880 7.332 1.211 1.00 84.62 103 VAL A N 1
ATOM 822 C CA . VAL A 1 103 ? 3.222 7.580 0.677 1.00 84.62 103 VAL A CA 1
ATOM 823 C C . VAL A 1 103 ? 4.210 7.410 1.837 1.00 84.62 103 VAL A C 1
ATOM 825 O O . VAL A 1 103 ? 4.319 8.311 2.676 1.00 84.62 103 VAL A O 1
ATOM 828 N N . PRO A 1 104 ? 4.908 6.266 1.950 1.00 78.25 104 PRO A N 1
ATOM 829 C CA . PRO A 1 104 ? 5.863 6.044 3.032 1.00 78.25 104 PRO A CA 1
ATOM 830 C C . PRO A 1 104 ? 6.973 7.096 2.989 1.00 78.25 104 PRO A C 1
ATOM 832 O O . PRO A 1 104 ? 7.360 7.545 1.911 1.00 78.25 104 PRO A O 1
ATOM 835 N N . ALA A 1 105 ? 7.499 7.480 4.152 1.00 69.75 105 ALA A N 1
ATOM 836 C CA . ALA A 1 105 ? 8.550 8.499 4.277 1.00 69.75 105 ALA A CA 1
ATOM 837 C C . ALA A 1 105 ? 8.175 9.942 3.861 1.00 69.75 105 ALA A C 1
ATOM 839 O O . ALA A 1 105 ? 9.004 10.837 4.042 1.00 69.75 105 ALA A O 1
ATOM 840 N N . ALA A 1 106 ? 6.961 10.213 3.360 1.00 57.97 106 ALA A N 1
ATOM 841 C CA . ALA A 1 106 ? 6.515 11.589 3.117 1.00 57.97 106 ALA A CA 1
ATOM 842 C C . ALA A 1 106 ? 6.469 12.382 4.443 1.00 57.97 106 ALA A C 1
ATOM 844 O O . ALA A 1 106 ? 6.142 11.823 5.491 1.00 57.97 106 ALA A O 1
ATOM 845 N N . GLY A 1 107 ? 6.883 13.651 4.426 1.00 50.81 107 GLY A N 1
ATOM 846 C CA . GLY A 1 107 ? 7.074 14.479 5.632 1.00 50.81 107 GLY A CA 1
ATOM 847 C C . GLY A 1 107 ? 8.448 14.350 6.305 1.00 50.81 107 GLY A C 1
ATOM 848 O O . GLY A 1 107 ? 8.853 15.232 7.047 1.00 50.81 107 GLY A O 1
ATOM 849 N N . LYS A 1 108 ? 9.255 13.328 5.978 1.00 55.00 108 LYS A N 1
ATOM 850 C CA . LYS A 1 108 ? 10.616 13.158 6.537 1.00 55.00 108 LYS A CA 1
ATOM 851 C C . LYS A 1 108 ? 11.719 13.813 5.689 1.00 55.00 108 LYS A C 1
ATOM 853 O O . LYS A 1 108 ? 12.872 13.393 5.769 1.00 55.00 108 LYS A O 1
ATOM 858 N N . GLY A 1 109 ? 11.381 14.794 4.844 1.00 54.72 109 GLY A N 1
ATOM 859 C CA . GLY A 1 109 ? 12.309 15.501 3.946 1.00 54.72 109 GLY A CA 1
ATOM 860 C C . GLY A 1 109 ? 12.201 15.102 2.464 1.00 54.72 109 GLY A C 1
ATOM 861 O O . GLY A 1 109 ? 11.107 14.874 1.955 1.00 54.72 109 GLY A O 1
ATOM 862 N N . ASN A 1 110 ? 13.336 15.072 1.755 1.00 53.94 110 ASN A N 1
ATOM 863 C CA . ASN A 1 110 ? 13.421 14.888 0.298 1.00 53.94 110 ASN A CA 1
ATOM 864 C C . ASN A 1 110 ? 12.714 13.588 -0.179 1.00 53.94 110 ASN A C 1
ATOM 866 O O . ASN A 1 110 ? 12.954 12.535 0.410 1.00 53.94 110 ASN A O 1
ATOM 870 N N . PRO A 1 111 ? 11.885 13.605 -1.245 1.00 50.19 111 PRO A N 1
ATOM 871 C CA . PRO A 1 111 ? 11.218 12.416 -1.803 1.00 50.19 111 PRO A CA 1
ATOM 872 C C . PRO A 1 111 ? 12.143 11.236 -2.155 1.00 50.19 111 PRO A C 1
ATOM 874 O O . PRO A 1 111 ? 11.678 10.099 -2.192 1.00 50.19 111 PRO A O 1
ATOM 877 N N . SER A 1 112 ? 13.451 11.455 -2.320 1.00 57.50 112 SER A N 1
ATOM 878 C CA . SER A 1 112 ? 14.447 10.376 -2.440 1.00 57.50 112 SER A CA 1
ATOM 879 C C . SER A 1 112 ? 14.644 9.558 -1.152 1.00 57.50 112 SER A C 1
ATOM 881 O O . SER A 1 112 ? 15.300 8.521 -1.178 1.00 57.50 112 SER A O 1
ATOM 883 N N . ASN A 1 113 ? 14.085 9.978 -0.014 1.00 62.75 113 ASN A N 1
ATOM 884 C CA . ASN A 1 113 ? 14.312 9.339 1.282 1.00 62.75 113 ASN A CA 1
ATOM 885 C C . ASN A 1 113 ? 13.780 7.908 1.360 1.00 62.75 113 ASN A C 1
ATOM 887 O O . ASN A 1 113 ? 14.375 7.094 2.057 1.00 62.75 113 ASN A O 1
ATOM 891 N N . ILE A 1 114 ? 12.741 7.554 0.601 1.00 66.44 114 ILE A N 1
ATOM 892 C CA . ILE A 1 114 ? 12.259 6.166 0.528 1.00 66.44 114 ILE A CA 1
ATOM 893 C C . ILE A 1 114 ? 13.328 5.203 -0.026 1.00 66.44 114 ILE A C 1
ATOM 895 O O . ILE A 1 114 ? 13.340 4.029 0.337 1.00 66.44 114 ILE A O 1
ATOM 899 N N . MET A 1 115 ? 14.287 5.703 -0.821 1.00 69.44 115 MET A N 1
ATOM 900 C CA . MET A 1 115 ? 15.441 4.928 -1.300 1.00 69.44 115 MET A CA 1
ATOM 901 C C . MET A 1 115 ? 16.408 4.546 -0.176 1.00 69.44 115 MET A C 1
ATOM 903 O O . MET A 1 115 ? 17.184 3.612 -0.342 1.00 69.44 115 MET A O 1
ATOM 907 N N . GLN A 1 116 ? 16.351 5.222 0.978 1.00 74.75 116 GLN A N 1
ATOM 908 C CA . GLN A 1 116 ? 17.148 4.851 2.151 1.00 74.75 116 GLN A CA 1
ATOM 909 C C . GLN A 1 116 ? 16.662 3.540 2.780 1.00 74.75 116 GLN A C 1
ATOM 911 O O . GLN A 1 116 ? 17.365 2.988 3.614 1.00 74.75 116 GLN A O 1
ATOM 916 N N . MET A 1 117 ? 15.471 3.047 2.403 1.00 78.88 117 MET A N 1
ATOM 917 C CA . MET A 1 117 ? 14.944 1.747 2.838 1.00 78.88 117 MET A CA 1
ATOM 918 C C . MET A 1 117 ? 14.949 1.568 4.364 1.00 78.88 117 MET A C 1
ATOM 920 O O . MET A 1 117 ? 15.141 0.461 4.872 1.00 78.88 117 MET A O 1
ATOM 924 N N . LYS A 1 118 ? 14.708 2.666 5.096 1.00 85.75 118 LYS A N 1
ATOM 925 C CA . LYS A 1 118 ? 14.721 2.654 6.556 1.00 85.75 118 LYS A CA 1
ATOM 926 C C . LYS A 1 118 ? 13.617 1.773 7.111 1.00 85.75 118 LYS A C 1
ATOM 928 O O . LYS A 1 118 ? 12.479 1.797 6.631 1.00 85.75 118 LYS A O 1
ATOM 933 N N . CYS A 1 119 ? 13.913 1.079 8.200 1.00 87.88 119 CYS A N 1
ATOM 934 C CA . CYS A 1 119 ? 12.972 0.163 8.832 1.00 87.88 119 CYS A CA 1
ATOM 935 C C . CYS A 1 119 ? 11.671 0.853 9.269 1.00 87.88 119 CYS A C 1
ATOM 937 O O . CYS A 1 119 ? 10.584 0.280 9.167 1.00 87.88 119 CYS A O 1
ATOM 939 N N . ALA A 1 120 ? 11.765 2.127 9.661 1.00 86.81 120 ALA A N 1
ATOM 940 C CA . ALA A 1 120 ? 10.617 2.968 9.978 1.00 86.81 120 ALA A CA 1
ATOM 941 C C . ALA A 1 120 ? 9.572 3.019 8.845 1.00 86.81 120 ALA A C 1
ATOM 943 O O . ALA A 1 120 ? 8.378 3.016 9.131 1.00 86.81 120 ALA A O 1
ATOM 944 N N . TYR A 1 121 ? 9.984 3.010 7.573 1.00 87.50 121 TYR A N 1
ATOM 945 C CA . TYR A 1 121 ? 9.059 3.074 6.433 1.00 87.50 121 TYR A CA 1
ATOM 946 C C . TYR A 1 121 ? 8.279 1.768 6.267 1.00 87.50 121 TYR A C 1
ATOM 948 O O . TYR A 1 121 ? 7.075 1.778 6.010 1.00 87.50 121 TYR A O 1
ATOM 956 N N . PHE A 1 122 ? 8.945 0.630 6.475 1.00 90.38 122 PHE A N 1
ATOM 957 C CA . PHE A 1 122 ? 8.282 -0.672 6.470 1.00 90.38 122 PHE A CA 1
ATOM 958 C C . PHE A 1 122 ? 7.325 -0.808 7.659 1.00 90.38 122 PHE A C 1
ATOM 960 O O . PHE A 1 122 ? 6.226 -1.336 7.498 1.00 90.38 122 PHE A O 1
ATOM 967 N N . LYS A 1 123 ? 7.714 -0.301 8.840 1.00 89.88 123 LYS A N 1
ATOM 968 C CA . LYS A 1 123 ? 6.864 -0.273 10.042 1.00 89.88 123 LYS A CA 1
ATOM 969 C C . LYS A 1 123 ? 5.595 0.550 9.821 1.00 89.88 123 LYS A C 1
ATOM 971 O O . LYS A 1 123 ? 4.527 0.088 10.209 1.00 89.88 123 LYS A O 1
ATOM 976 N N . GLU A 1 124 ? 5.693 1.713 9.175 1.00 89.38 124 GLU A N 1
ATOM 977 C CA . GLU A 1 124 ? 4.537 2.556 8.827 1.00 89.38 124 GLU A CA 1
ATOM 978 C C . GLU A 1 124 ? 3.511 1.789 7.980 1.00 89.38 124 GLU A C 1
ATOM 980 O O . GLU A 1 124 ? 2.340 1.701 8.353 1.00 89.38 124 GLU A O 1
ATOM 985 N N . VAL A 1 125 ? 3.952 1.175 6.875 1.00 91.94 125 VAL A N 1
ATOM 986 C CA . VAL A 1 125 ? 3.059 0.414 5.983 1.00 91.94 125 VAL A CA 1
ATOM 987 C C . VAL A 1 125 ? 2.501 -0.824 6.678 1.00 91.94 125 VAL A C 1
ATOM 989 O O . VAL A 1 125 ? 1.299 -1.072 6.612 1.00 91.94 125 VAL A O 1
ATOM 992 N N . ARG A 1 126 ? 3.347 -1.586 7.381 1.00 93.56 126 ARG A N 1
ATOM 993 C CA . ARG A 1 126 ? 2.933 -2.801 8.094 1.00 93.56 126 ARG A CA 1
ATOM 994 C C . ARG A 1 126 ? 1.844 -2.500 9.119 1.00 93.56 126 ARG A C 1
ATOM 996 O O . ARG A 1 126 ? 0.810 -3.163 9.135 1.00 93.56 126 ARG A O 1
ATOM 1003 N N . LEU A 1 127 ? 2.072 -1.484 9.946 1.00 92.94 127 LEU A N 1
ATOM 1004 C CA . LEU A 1 127 ? 1.127 -1.055 10.965 1.00 92.94 127 LEU A CA 1
ATOM 1005 C C . LEU A 1 127 ? -0.196 -0.608 10.340 1.00 92.94 127 LEU A C 1
ATOM 1007 O O . LEU A 1 127 ? -1.257 -0.957 10.849 1.00 92.94 127 LEU A O 1
ATOM 1011 N N . LEU A 1 128 ? -0.150 0.123 9.223 1.00 93.56 128 LEU A N 1
ATOM 1012 C CA . LEU A 1 128 ? -1.363 0.540 8.531 1.00 93.56 128 LEU A CA 1
ATOM 1013 C C . LEU A 1 128 ? -2.165 -0.656 7.996 1.00 93.56 128 LEU A C 1
ATOM 1015 O O . LEU A 1 128 ? -3.381 -0.680 8.162 1.00 93.56 128 LEU A O 1
ATOM 1019 N N . VAL A 1 129 ? -1.511 -1.676 7.431 1.00 94.75 129 VAL A N 1
ATOM 1020 C CA . VAL A 1 129 ? -2.191 -2.913 7.001 1.00 94.75 129 VAL A CA 1
ATOM 1021 C C . VAL A 1 129 ? -2.881 -3.597 8.185 1.00 94.75 129 VAL A C 1
ATOM 1023 O O . VAL A 1 129 ? -4.058 -3.944 8.092 1.00 94.75 129 VAL A O 1
ATOM 1026 N N . GLU A 1 130 ? -2.191 -3.744 9.319 1.00 93.38 130 GLU A N 1
ATOM 1027 C CA . GLU A 1 130 ? -2.755 -4.354 10.533 1.00 93.38 130 GLU A CA 1
ATOM 1028 C C . GLU A 1 130 ? -3.939 -3.545 11.097 1.00 93.38 130 GLU A C 1
ATOM 1030 O O . GLU A 1 130 ? -4.934 -4.123 11.548 1.00 93.38 130 GLU A O 1
ATOM 1035 N N . LEU A 1 131 ? -3.862 -2.210 11.053 1.00 93.88 131 LEU A N 1
ATOM 1036 C CA . LEU A 1 131 ? -4.938 -1.309 11.474 1.00 93.88 131 LEU A CA 1
ATOM 1037 C C . LEU A 1 131 ? -6.161 -1.421 10.564 1.00 93.88 131 LEU A C 1
ATOM 1039 O O . LEU A 1 131 ? -7.274 -1.545 11.070 1.00 93.88 131 LEU A O 1
ATOM 1043 N N . ILE A 1 132 ? -5.967 -1.413 9.243 1.00 93.50 132 ILE A N 1
ATOM 1044 C CA . ILE A 1 132 ? -7.052 -1.558 8.264 1.00 93.50 132 ILE A CA 1
ATOM 1045 C C . ILE A 1 132 ? -7.720 -2.926 8.421 1.00 93.50 132 ILE A C 1
ATOM 1047 O O . ILE A 1 132 ? -8.946 -2.993 8.491 1.00 93.50 132 ILE A O 1
ATOM 1051 N N . TYR A 1 133 ? -6.932 -3.998 8.546 1.00 92.38 133 TYR A N 1
ATOM 1052 C CA . TYR A 1 133 ? -7.444 -5.344 8.802 1.00 92.38 133 TYR A CA 1
ATOM 1053 C C . TYR A 1 133 ? -8.295 -5.387 10.076 1.00 92.38 133 TYR A C 1
ATOM 1055 O O . TYR A 1 133 ? -9.424 -5.871 10.054 1.00 92.38 133 TYR A O 1
ATOM 1063 N N . SER A 1 134 ? -7.786 -4.826 11.178 1.00 91.69 134 SER A N 1
ATOM 1064 C CA . SER A 1 134 ? -8.488 -4.816 12.470 1.00 91.69 134 SER A CA 1
ATOM 1065 C C . SER A 1 134 ? -9.753 -3.953 12.444 1.00 91.69 134 SER A C 1
ATOM 1067 O O . SER A 1 134 ? -10.724 -4.254 13.131 1.00 91.69 134 SER A O 1
ATOM 1069 N N . TYR A 1 135 ? -9.746 -2.877 11.661 1.00 91.19 135 TYR A N 1
ATOM 1070 C CA . TYR A 1 135 ? -10.860 -1.944 11.533 1.00 91.19 135 TYR A CA 1
ATOM 1071 C C . TYR A 1 135 ? -11.976 -2.467 10.621 1.00 91.19 135 TYR A C 1
ATOM 1073 O O . TYR A 1 135 ? -13.159 -2.298 10.915 1.00 91.19 135 TYR A O 1
ATOM 1081 N N . ALA A 1 136 ? -11.608 -3.087 9.499 1.00 89.12 136 ALA A N 1
ATOM 1082 C CA . ALA A 1 136 ? -12.553 -3.620 8.526 1.00 89.12 136 ALA A CA 1
ATOM 1083 C C . ALA A 1 136 ? -12.992 -5.057 8.843 1.00 89.12 136 ALA A C 1
ATOM 1085 O O . ALA A 1 136 ? -14.035 -5.476 8.349 1.00 89.12 136 ALA A O 1
ATOM 1086 N N . LEU A 1 137 ? -12.212 -5.791 9.648 1.00 88.81 137 LEU A N 1
ATOM 1087 C CA . LEU A 1 137 ? -12.364 -7.229 9.904 1.00 88.81 137 LEU A CA 1
ATOM 1088 C C . LEU A 1 137 ? -12.380 -8.052 8.606 1.00 88.81 137 LEU A C 1
ATOM 1090 O O . LEU A 1 137 ? -13.127 -9.016 8.457 1.00 88.81 137 LEU A O 1
ATOM 1094 N N . MET A 1 138 ? -11.558 -7.637 7.642 1.00 87.75 138 MET A N 1
ATOM 1095 C CA . MET A 1 138 ? -11.467 -8.213 6.303 1.00 87.75 138 MET A CA 1
ATOM 1096 C C . MET A 1 138 ? -10.013 -8.224 5.837 1.00 87.75 138 MET A C 1
ATOM 1098 O O . MET A 1 138 ? -9.226 -7.363 6.229 1.00 87.75 138 MET A O 1
ATOM 1102 N N . GLN A 1 139 ? -9.669 -9.173 4.960 1.00 88.75 139 GLN A N 1
ATOM 1103 C CA . GLN A 1 139 ? -8.385 -9.158 4.255 1.00 88.75 139 GLN A CA 1
ATOM 1104 C C . GLN A 1 139 ? -8.198 -7.839 3.498 1.00 88.75 139 GLN A C 1
ATOM 1106 O O . GLN A 1 139 ? -9.156 -7.308 2.940 1.00 88.75 139 GLN A O 1
ATOM 1111 N N . VAL A 1 140 ? -6.960 -7.349 3.461 1.00 90.94 140 VAL A N 1
ATOM 1112 C CA . VAL A 1 140 ? -6.596 -6.088 2.809 1.00 90.94 140 VAL A CA 1
ATOM 1113 C C . VAL A 1 140 ? -5.972 -6.387 1.452 1.00 90.94 140 VAL A C 1
ATOM 1115 O O . VAL A 1 140 ? -4.995 -7.131 1.376 1.00 90.94 140 VAL A O 1
ATOM 1118 N N . ASP A 1 141 ? -6.522 -5.796 0.397 1.00 92.94 141 ASP A N 1
ATOM 1119 C CA . ASP A 1 141 ? -5.892 -5.775 -0.920 1.00 92.94 141 ASP A CA 1
ATOM 1120 C C . ASP A 1 141 ? -4.848 -4.659 -0.974 1.00 92.94 141 ASP A C 1
ATOM 1122 O O . ASP A 1 141 ? -5.044 -3.592 -0.395 1.00 92.94 141 ASP A O 1
ATOM 1126 N N . ILE A 1 142 ? -3.723 -4.888 -1.654 1.00 93.31 142 ILE A N 1
ATOM 1127 C CA . ILE A 1 142 ? -2.625 -3.918 -1.722 1.00 93.31 142 ILE A CA 1
ATOM 1128 C C . ILE A 1 142 ? -2.239 -3.683 -3.181 1.00 93.31 142 ILE A C 1
ATOM 1130 O O . ILE A 1 142 ? -1.851 -4.617 -3.882 1.00 93.31 142 ILE A O 1
ATOM 1134 N N . ILE A 1 143 ? -2.287 -2.424 -3.618 1.00 92.31 143 ILE A N 1
ATOM 1135 C CA . ILE A 1 143 ? -1.628 -1.962 -4.844 1.00 92.31 143 ILE A CA 1
ATOM 1136 C C . ILE A 1 143 ? -0.402 -1.162 -4.428 1.00 92.31 143 ILE A C 1
ATOM 1138 O O . ILE A 1 143 ? -0.481 -0.293 -3.566 1.00 92.31 143 ILE A O 1
ATOM 1142 N N . SER A 1 144 ? 0.743 -1.442 -5.039 1.00 90.50 144 SER A N 1
ATOM 1143 C CA . SER A 1 144 ? 1.981 -0.722 -4.751 1.00 90.50 144 SER A CA 1
ATOM 1144 C C . SER A 1 144 ? 2.702 -0.341 -6.034 1.00 90.50 144 SER A C 1
ATOM 1146 O O . SER A 1 144 ? 2.649 -1.088 -7.011 1.00 90.50 144 SER A O 1
ATOM 1148 N N . THR A 1 145 ? 3.357 0.818 -6.035 1.00 86.88 145 THR A N 1
ATOM 1149 C CA . THR A 1 145 ? 3.986 1.400 -7.230 1.00 86.88 145 THR A CA 1
ATOM 1150 C C . THR A 1 145 ? 5.407 1.871 -6.936 1.00 86.88 145 THR A C 1
ATOM 1152 O O . THR A 1 145 ? 5.688 2.426 -5.868 1.00 86.88 145 THR A O 1
ATOM 1155 N N . GLY A 1 146 ? 6.318 1.671 -7.894 1.00 83.06 146 GLY A N 1
ATOM 1156 C CA . GLY A 1 146 ? 7.708 2.124 -7.799 1.00 83.06 146 GLY A CA 1
ATOM 1157 C C . GLY A 1 146 ? 8.388 1.682 -6.499 1.00 83.06 146 GLY A C 1
ATOM 1158 O O . GLY A 1 146 ? 8.316 0.521 -6.095 1.00 83.06 146 GLY A O 1
ATOM 1159 N N . ALA A 1 147 ? 9.004 2.632 -5.796 1.00 81.44 147 ALA A N 1
ATOM 1160 C CA . ALA A 1 147 ? 9.626 2.397 -4.491 1.00 81.44 147 ALA A CA 1
ATOM 1161 C C . ALA A 1 147 ? 8.657 1.832 -3.433 1.00 81.44 147 ALA A C 1
ATOM 1163 O O . ALA A 1 147 ? 9.061 1.067 -2.554 1.00 81.44 147 ALA A O 1
ATOM 1164 N N . GLY A 1 148 ? 7.367 2.168 -3.540 1.00 86.25 148 GLY A N 1
ATOM 1165 C CA . GLY A 1 148 ? 6.313 1.685 -2.656 1.00 86.25 148 GLY A CA 1
ATOM 1166 C C . GLY A 1 148 ? 6.147 0.169 -2.730 1.00 86.25 148 GLY A C 1
ATOM 1167 O O . GLY A 1 148 ? 5.794 -0.446 -1.728 1.00 86.25 148 GLY A O 1
ATOM 1168 N N . THR A 1 149 ? 6.484 -0.457 -3.862 1.00 87.56 149 THR A N 1
ATOM 1169 C CA . THR A 1 149 ? 6.471 -1.919 -4.020 1.00 87.56 149 THR A CA 1
ATOM 1170 C C . THR A 1 149 ? 7.514 -2.601 -3.145 1.00 87.56 149 THR A C 1
ATOM 1172 O O . THR A 1 149 ? 7.207 -3.595 -2.487 1.00 87.56 149 THR A O 1
ATOM 1175 N N . VAL A 1 150 ? 8.728 -2.051 -3.065 1.00 86.44 150 VAL A N 1
ATOM 1176 C CA . VAL A 1 150 ? 9.781 -2.588 -2.188 1.00 86.44 150 VAL A CA 1
ATOM 1177 C C . VAL A 1 150 ? 9.366 -2.449 -0.724 1.00 86.44 150 VAL A C 1
ATOM 1179 O O . VAL A 1 150 ? 9.466 -3.411 0.042 1.00 86.44 150 VAL A O 1
ATOM 1182 N N . VAL A 1 151 ? 8.826 -1.282 -0.354 1.00 89.06 151 VAL A N 1
ATOM 1183 C CA . VAL A 1 151 ? 8.367 -1.012 1.014 1.00 89.06 151 VAL A CA 1
ATOM 1184 C C . VAL A 1 151 ? 7.211 -1.925 1.414 1.00 89.06 151 VAL A C 1
ATOM 1186 O O . VAL A 1 151 ? 7.284 -2.572 2.459 1.00 89.06 151 VAL A O 1
ATOM 1189 N N . ALA A 1 152 ? 6.171 -2.025 0.584 1.00 91.19 152 ALA A N 1
ATOM 1190 C CA . ALA A 1 152 ? 5.013 -2.875 0.844 1.00 91.19 152 ALA A CA 1
ATOM 1191 C C . ALA A 1 152 ? 5.420 -4.344 0.974 1.00 91.19 152 ALA A C 1
ATOM 1193 O O . ALA A 1 152 ? 5.045 -5.012 1.937 1.00 91.19 152 ALA A O 1
ATOM 1194 N N . ARG A 1 153 ? 6.254 -4.841 0.055 1.00 89.56 153 ARG A N 1
ATOM 1195 C CA . ARG A 1 153 ? 6.717 -6.228 0.089 1.00 89.56 153 ARG A CA 1
ATOM 1196 C C . ARG A 1 153 ? 7.513 -6.511 1.360 1.00 89.56 153 ARG A C 1
ATOM 1198 O O . ARG A 1 153 ? 7.220 -7.480 2.053 1.00 89.56 153 ARG A O 1
ATOM 1205 N N . LYS A 1 154 ? 8.460 -5.647 1.735 1.00 89.50 154 LYS A N 1
ATOM 1206 C CA . LYS A 1 154 ? 9.230 -5.821 2.975 1.00 89.50 154 LYS A CA 1
ATOM 1207 C C . LYS A 1 154 ? 8.345 -5.757 4.227 1.00 89.50 154 LYS A C 1
ATOM 1209 O O . LYS A 1 154 ? 8.524 -6.569 5.132 1.00 89.50 154 LYS A O 1
ATOM 1214 N N . ALA A 1 155 ? 7.363 -4.857 4.261 1.00 92.12 155 ALA A N 1
ATOM 1215 C CA . ALA A 1 155 ? 6.387 -4.757 5.347 1.00 92.12 155 ALA A CA 1
ATOM 1216 C C . ALA A 1 155 ? 5.568 -6.051 5.529 1.00 92.12 155 ALA A C 1
ATOM 1218 O O . ALA A 1 155 ? 5.393 -6.516 6.662 1.00 92.12 155 ALA A O 1
ATOM 1219 N N . ILE A 1 156 ? 5.125 -6.652 4.417 1.00 91.31 156 ILE A N 1
ATOM 1220 C CA . ILE A 1 156 ? 4.344 -7.897 4.395 1.00 91.31 156 ILE A CA 1
ATOM 1221 C C . ILE A 1 156 ? 5.187 -9.090 4.858 1.00 91.31 156 ILE A C 1
ATOM 1223 O O . ILE A 1 156 ? 4.758 -9.862 5.716 1.00 91.31 156 ILE A O 1
ATOM 1227 N N . LEU A 1 157 ? 6.397 -9.225 4.308 1.00 88.12 157 LEU A N 1
ATOM 1228 C CA . LEU A 1 157 ? 7.306 -10.341 4.588 1.00 88.12 157 LEU A CA 1
ATOM 1229 C C . LEU A 1 157 ? 7.920 -10.280 5.985 1.00 88.12 157 LEU A C 1
ATOM 1231 O O . LEU A 1 157 ? 8.277 -11.305 6.559 1.00 88.12 157 LEU A O 1
ATOM 1235 N N . GLY A 1 158 ? 8.059 -9.084 6.544 1.00 89.50 158 GLY A N 1
ATOM 1236 C CA . GLY A 1 158 ? 8.727 -8.889 7.817 1.00 89.50 158 GLY A CA 1
ATOM 1237 C C . GLY A 1 158 ? 10.232 -9.205 7.766 1.00 89.50 158 GLY A C 1
ATOM 1238 O O . GLY A 1 158 ? 10.930 -8.940 6.780 1.00 89.50 158 GLY A O 1
ATOM 1239 N N . GLY A 1 159 ? 10.749 -9.751 8.863 1.00 89.94 159 GLY A N 1
ATOM 1240 C CA . GLY A 1 159 ? 12.156 -10.087 9.065 1.00 89.94 159 GLY A CA 1
ATOM 1241 C C . GLY A 1 159 ? 13.037 -8.898 9.456 1.00 89.94 159 GLY A C 1
ATOM 1242 O O . GLY A 1 159 ? 12.558 -7.786 9.690 1.00 89.94 159 GLY A O 1
ATOM 1243 N N . ALA A 1 160 ? 14.347 -9.151 9.512 1.00 90.75 160 ALA A N 1
ATOM 1244 C CA . ALA A 1 160 ? 15.356 -8.157 9.871 1.00 90.75 160 ALA A CA 1
ATOM 1245 C C . ALA A 1 160 ? 15.390 -6.998 8.868 1.00 90.75 160 ALA A C 1
ATOM 1247 O O . ALA A 1 160 ? 15.282 -7.211 7.655 1.00 90.75 160 ALA A O 1
ATOM 1248 N N . CYS A 1 161 ? 15.507 -5.779 9.374 1.00 87.88 161 CYS A N 1
ATOM 1249 C CA . CYS A 1 161 ? 15.729 -4.590 8.569 1.00 87.88 161 CYS A CA 1
ATOM 1250 C C . CYS A 1 161 ? 17.214 -4.423 8.226 1.00 87.88 161 CYS A C 1
ATOM 1252 O O . CYS A 1 161 ? 18.066 -5.089 8.807 1.00 87.88 161 CYS A O 1
ATOM 1254 N N . LEU A 1 162 ? 17.498 -3.566 7.240 1.00 81.75 162 LEU A N 1
ATOM 1255 C CA . LEU A 1 162 ? 18.872 -3.223 6.866 1.00 81.75 162 LEU A CA 1
ATOM 1256 C C . LEU A 1 162 ? 19.530 -2.318 7.918 1.00 81.75 162 LEU A C 1
ATOM 1258 O O . LEU A 1 162 ? 20.721 -2.455 8.176 1.00 81.75 162 LEU A O 1
ATOM 1262 N N . ASP A 1 163 ? 18.745 -1.428 8.530 1.00 78.94 163 ASP A N 1
ATOM 1263 C CA . ASP A 1 163 ? 19.191 -0.601 9.651 1.00 78.94 163 ASP A CA 1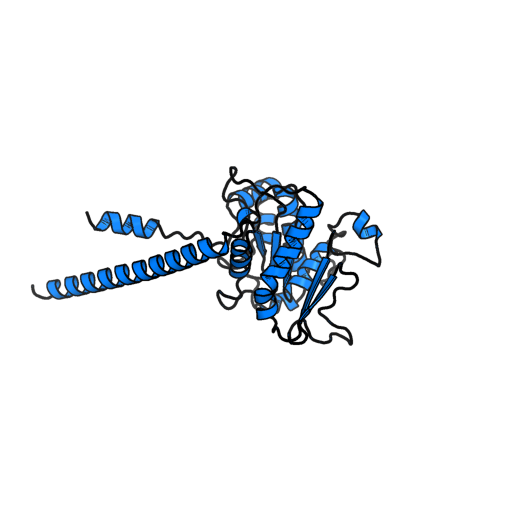
ATOM 1264 C C . ASP A 1 163 ? 19.475 -1.470 10.886 1.00 78.94 163 ASP A C 1
ATOM 1266 O O . ASP A 1 163 ? 18.751 -2.437 11.156 1.00 78.94 163 ASP A O 1
ATOM 1270 N N . GLU A 1 164 ? 20.511 -1.110 11.649 1.00 69.75 164 GLU A N 1
ATOM 1271 C CA . GLU A 1 164 ? 21.003 -1.927 12.760 1.00 69.75 164 GLU A CA 1
ATOM 1272 C C . GLU A 1 164 ? 19.914 -2.241 13.805 1.00 69.75 164 GLU A C 1
ATOM 1274 O O . GLU A 1 164 ? 19.211 -1.363 14.307 1.00 69.75 164 GLU A O 1
ATOM 1279 N N . ASN A 1 165 ? 19.817 -3.531 14.151 1.00 80.44 165 ASN A N 1
ATOM 1280 C CA . ASN A 1 165 ? 19.012 -4.116 15.232 1.00 80.44 165 ASN A CA 1
ATOM 1281 C C . ASN A 1 165 ? 17.485 -3.950 15.172 1.00 80.44 165 ASN A C 1
ATOM 1283 O O . ASN A 1 165 ? 16.801 -4.277 16.146 1.00 80.44 165 ASN A O 1
ATOM 1287 N N . GLU A 1 166 ? 16.908 -3.545 14.040 1.00 87.44 166 GLU A N 1
ATOM 1288 C CA . GLU A 1 166 ? 15.451 -3.533 13.891 1.00 87.44 166 GLU A CA 1
ATOM 1289 C C . GLU A 1 166 ? 14.907 -4.776 13.165 1.00 87.44 166 GLU A C 1
ATOM 1291 O O . GLU A 1 166 ? 15.473 -5.279 12.194 1.00 87.44 166 GLU A O 1
ATOM 1296 N N . ASN A 1 167 ? 13.755 -5.278 13.618 1.00 88.88 167 ASN A N 1
ATOM 1297 C CA . ASN A 1 167 ? 13.078 -6.426 13.018 1.00 88.88 167 ASN A CA 1
ATOM 1298 C C . ASN A 1 167 ? 11.570 -6.162 12.935 1.00 88.88 167 ASN A C 1
ATOM 1300 O O . ASN A 1 167 ? 10.949 -5.719 13.900 1.00 88.88 167 ASN A O 1
ATOM 1304 N N . LEU A 1 168 ? 10.982 -6.447 11.775 1.00 89.25 168 LEU A N 1
ATOM 1305 C CA . LEU A 1 168 ? 9.545 -6.303 11.518 1.00 89.25 168 LEU A CA 1
ATOM 1306 C C . LEU A 1 168 ? 8.723 -7.481 12.061 1.00 89.25 168 LEU A C 1
ATOM 1308 O O . LEU A 1 168 ? 7.498 -7.475 11.981 1.00 89.25 168 LEU A O 1
ATOM 1312 N N . GLY A 1 169 ? 9.389 -8.500 12.599 1.00 89.56 169 GLY A N 1
ATOM 1313 C CA . GLY A 1 169 ? 8.782 -9.724 13.088 1.00 89.56 169 GLY A CA 1
ATOM 1314 C C . GLY A 1 169 ? 8.484 -10.712 11.965 1.00 89.56 169 GLY A C 1
ATOM 1315 O O . GLY A 1 169 ? 9.069 -10.671 10.885 1.00 89.56 169 GLY A O 1
ATOM 1316 N N . LYS A 1 170 ? 7.571 -11.644 12.233 1.00 88.12 170 LYS A N 1
ATOM 1317 C CA . LYS A 1 170 ? 7.137 -12.645 11.250 1.00 88.12 170 LYS A CA 1
ATOM 1318 C C . LYS A 1 170 ? 6.329 -11.983 10.120 1.00 88.12 170 LYS A C 1
ATOM 1320 O O . LYS A 1 170 ? 5.795 -10.892 10.324 1.00 88.12 170 LYS A O 1
ATOM 1325 N N . PRO A 1 171 ? 6.193 -12.617 8.951 1.00 88.31 171 PRO A N 1
ATOM 1326 C CA . PRO A 1 171 ? 5.265 -12.147 7.926 1.00 88.31 171 PRO A CA 1
ATOM 1327 C C . PRO A 1 171 ? 3.833 -11.961 8.471 1.00 88.31 171 PRO A C 1
ATOM 1329 O O . PRO A 1 171 ? 3.430 -12.690 9.379 1.00 88.31 171 PRO A O 1
ATOM 1332 N N . ILE A 1 172 ? 3.072 -10.999 7.932 1.00 87.12 172 ILE A N 1
ATOM 1333 C CA . ILE A 1 172 ? 1.641 -10.781 8.279 1.00 87.12 172 ILE A CA 1
ATOM 1334 C C . ILE A 1 172 ? 0.670 -11.621 7.439 1.00 87.12 172 ILE A C 1
ATOM 1336 O O . ILE A 1 172 ? -0.543 -11.529 7.609 1.00 87.12 172 ILE A O 1
ATOM 1340 N N . THR A 1 173 ? 1.191 -12.428 6.521 1.00 82.62 173 THR A N 1
ATOM 1341 C CA . THR A 1 173 ? 0.427 -13.388 5.722 1.00 82.62 173 THR A CA 1
ATOM 1342 C C . THR A 1 173 ? 0.125 -14.656 6.520 1.00 82.62 173 THR A C 1
ATOM 1344 O O . THR A 1 173 ? 0.801 -14.968 7.505 1.00 82.62 173 THR A O 1
ATOM 1347 N N . ASN A 1 174 ? -0.921 -15.397 6.135 1.00 71.88 174 ASN A N 1
ATOM 1348 C CA . ASN A 1 174 ? -1.317 -16.601 6.873 1.00 71.88 174 ASN A CA 1
ATOM 1349 C C . ASN A 1 174 ? -0.198 -17.665 6.819 1.00 71.88 174 ASN A C 1
ATOM 1351 O O . ASN A 1 174 ? 0.508 -17.796 5.821 1.00 71.88 174 ASN A O 1
ATOM 1355 N N . LYS A 1 175 ? -0.065 -18.482 7.872 1.00 53.44 175 LYS A N 1
ATOM 1356 C CA . LYS A 1 175 ? 0.912 -19.580 7.966 1.00 53.44 175 LYS A CA 1
ATOM 1357 C C . LYS A 1 175 ? 0.834 -20.553 6.787 1.00 53.44 175 LYS A C 1
ATOM 1359 O O . LYS A 1 175 ? 1.867 -21.032 6.341 1.00 53.44 175 LYS A O 1
ATOM 1364 N N . GLU A 1 176 ? -0.354 -20.816 6.247 1.00 56.44 176 GLU A N 1
ATOM 1365 C CA . GLU A 1 176 ? -0.514 -21.648 5.043 1.00 56.44 176 GLU A CA 1
ATOM 1366 C C . GLU A 1 176 ? 0.154 -21.040 3.802 1.00 56.44 176 GLU A C 1
ATOM 1368 O O . GLU A 1 176 ? 0.645 -21.764 2.940 1.00 56.44 176 GLU A O 1
ATOM 1373 N N . GLU A 1 177 ? 0.216 -19.711 3.708 1.00 57.81 177 GLU A N 1
ATOM 1374 C CA . GLU A 1 177 ? 0.918 -19.005 2.635 1.00 57.81 177 GLU A CA 1
ATOM 1375 C C . GLU A 1 177 ? 2.433 -19.084 2.840 1.00 57.81 177 GLU A C 1
ATOM 1377 O O . GLU A 1 177 ? 3.165 -19.310 1.882 1.00 57.81 177 GLU A O 1
ATOM 1382 N N . LEU A 1 178 ? 2.887 -19.019 4.095 1.00 50.22 178 LEU A N 1
ATOM 1383 C CA . LEU A 1 178 ? 4.292 -19.195 4.476 1.00 50.22 178 LEU A CA 1
ATOM 1384 C C . LEU A 1 178 ? 4.797 -20.629 4.317 1.00 50.22 178 LEU A C 1
ATOM 1386 O O . LEU A 1 178 ? 5.976 -20.835 4.058 1.00 50.22 178 LEU A O 1
ATOM 1390 N N . ASN A 1 179 ? 3.924 -21.625 4.421 1.00 52.06 179 ASN A N 1
ATOM 1391 C CA . ASN A 1 179 ? 4.296 -23.024 4.219 1.00 52.06 179 ASN A CA 1
ATOM 1392 C C . ASN A 1 179 ? 4.438 -23.396 2.735 1.00 52.06 179 ASN A C 1
ATOM 1394 O O . ASN A 1 179 ? 4.964 -24.460 2.427 1.00 52.06 179 ASN A O 1
ATOM 1398 N N . ARG A 1 180 ? 4.024 -22.523 1.804 1.00 57.59 180 ARG A N 1
ATOM 1399 C CA . ARG A 1 180 ? 4.303 -22.694 0.367 1.00 57.59 180 ARG A CA 1
ATOM 1400 C C . ARG A 1 180 ? 5.712 -22.242 -0.009 1.00 57.59 180 ARG A C 1
ATOM 1402 O O . ARG A 1 180 ? 6.042 -22.217 -1.191 1.00 57.59 180 ARG A O 1
ATOM 1409 N N . GLN A 1 181 ? 6.553 -21.880 0.956 1.00 54.06 181 GLN A N 1
ATOM 1410 C CA . GLN A 1 181 ? 7.945 -21.543 0.694 1.00 54.06 181 GLN A CA 1
ATOM 1411 C C . GLN A 1 181 ? 8.715 -22.734 0.102 1.00 54.06 181 GLN A C 1
ATOM 1413 O O . GLN A 1 181 ? 8.505 -23.869 0.526 1.00 54.06 181 GLN A O 1
ATOM 1418 N N . PRO A 1 182 ? 9.598 -22.492 -0.885 1.00 57.88 182 PRO A N 1
ATOM 1419 C CA . PRO A 1 182 ? 10.070 -21.185 -1.365 1.00 57.88 182 PRO A CA 1
ATOM 1420 C C . PRO A 1 182 ? 9.210 -20.534 -2.472 1.00 57.88 182 PRO A C 1
ATOM 1422 O O . PRO A 1 182 ? 9.654 -19.583 -3.102 1.00 57.88 182 PRO A O 1
ATOM 1425 N N . SER A 1 183 ? 7.999 -21.022 -2.745 1.00 60.53 183 SER A N 1
ATOM 1426 C CA . SER A 1 183 ? 7.222 -20.636 -3.931 1.00 60.53 183 SER A CA 1
ATOM 1427 C C . SER A 1 183 ? 6.260 -19.456 -3.764 1.00 60.53 183 SER A C 1
ATOM 1429 O O . SER A 1 183 ? 5.668 -19.063 -4.756 1.00 60.53 183 SER A O 1
ATOM 1431 N N . ARG A 1 184 ? 6.012 -18.887 -2.572 1.00 66.12 184 ARG A N 1
ATOM 1432 C CA . ARG A 1 184 ? 5.013 -17.801 -2.445 1.00 66.12 184 ARG A CA 1
ATOM 1433 C C . ARG A 1 184 ? 5.112 -17.039 -1.133 1.00 66.12 184 ARG A C 1
ATOM 1435 O O . ARG A 1 184 ? 5.234 -17.675 -0.090 1.00 66.12 184 ARG A O 1
ATOM 1442 N N . PHE A 1 185 ? 5.023 -15.704 -1.172 1.00 69.75 185 PHE A N 1
ATOM 1443 C CA . PHE A 1 185 ? 5.222 -14.912 0.043 1.00 69.75 185 PHE A CA 1
ATOM 1444 C C . PHE A 1 185 ? 4.336 -13.654 0.194 1.00 69.75 185 PHE A C 1
ATOM 1446 O O . PHE A 1 185 ? 4.136 -13.187 1.314 1.00 69.75 185 PHE A O 1
ATOM 1453 N N . GLU A 1 186 ? 3.778 -13.106 -0.890 1.00 74.69 186 GLU A N 1
ATOM 1454 C CA . GLU A 1 186 ? 3.144 -11.774 -0.933 1.00 74.69 186 GLU A CA 1
ATOM 1455 C C . GLU A 1 186 ? 1.604 -11.777 -0.788 1.00 74.69 186 GLU A C 1
ATOM 1457 O O . GLU A 1 186 ? 0.939 -10.858 -1.259 1.00 74.69 186 GLU A O 1
ATOM 1462 N N . GLY A 1 187 ? 1.025 -12.794 -0.141 1.00 77.38 187 GLY A N 1
ATOM 1463 C CA . GLY A 1 187 ? -0.418 -12.886 0.151 1.00 77.38 187 GLY A CA 1
ATOM 1464 C C . GLY A 1 187 ? -1.152 -13.965 -0.644 1.00 77.38 187 GLY A C 1
ATOM 1465 O O . GLY A 1 187 ? -0.521 -14.821 -1.258 1.00 77.38 187 GLY A O 1
ATOM 1466 N N . THR A 1 188 ? -2.490 -13.955 -0.660 1.00 79.88 188 THR A N 1
ATOM 1467 C CA . THR A 1 188 ? -3.321 -15.026 -1.265 1.00 79.88 188 THR A CA 1
ATOM 1468 C C . THR A 1 188 ? -3.322 -15.024 -2.786 1.00 79.88 188 THR A C 1
ATOM 1470 O O . THR A 1 188 ? -3.369 -16.094 -3.386 1.00 79.88 188 THR A O 1
ATOM 1473 N N . LEU A 1 189 ? -3.183 -13.850 -3.406 1.00 86.00 189 LEU A N 1
ATOM 1474 C CA . LEU A 1 189 ? -2.991 -13.670 -4.847 1.00 86.00 189 LEU A CA 1
ATOM 1475 C C . LEU A 1 189 ? -1.992 -12.529 -5.064 1.00 86.00 189 LEU A C 1
ATOM 1477 O O . LEU A 1 189 ? -2.098 -11.497 -4.409 1.00 86.00 189 LEU A O 1
ATOM 1481 N N . SER A 1 190 ? -1.011 -12.723 -5.942 1.00 88.50 190 SER A N 1
ATOM 1482 C CA . SER A 1 190 ? 0.026 -11.732 -6.236 1.00 88.50 190 SER A CA 1
ATOM 1483 C C . SER A 1 190 ? 0.216 -11.587 -7.741 1.00 88.50 190 SER A C 1
ATOM 1485 O O . SER A 1 190 ? 0.266 -12.572 -8.474 1.00 88.50 190 SER A O 1
ATOM 1487 N N . TYR A 1 191 ? 0.316 -10.348 -8.209 1.00 91.12 191 TYR A N 1
ATOM 1488 C CA . TYR A 1 191 ? 0.425 -10.021 -9.626 1.00 91.12 191 TYR A CA 1
ATOM 1489 C C . TYR A 1 191 ? 1.544 -9.007 -9.833 1.00 91.12 191 TYR A C 1
ATOM 1491 O O . TYR A 1 191 ? 1.761 -8.146 -8.982 1.00 91.12 191 TYR A O 1
ATOM 1499 N N . ALA A 1 192 ? 2.238 -9.096 -10.967 1.00 90.50 192 ALA A N 1
ATOM 1500 C CA . ALA A 1 192 ? 3.201 -8.081 -11.385 1.00 90.50 192 ALA A CA 1
ATOM 1501 C C . ALA A 1 192 ? 2.777 -7.464 -12.711 1.00 90.50 192 ALA A C 1
ATOM 1503 O O . ALA A 1 192 ? 2.500 -8.179 -13.673 1.00 90.50 192 ALA A O 1
ATOM 1504 N N . LEU A 1 193 ? 2.740 -6.135 -12.747 1.00 91.56 193 LEU A N 1
ATOM 1505 C CA . LEU A 1 193 ? 2.565 -5.345 -13.955 1.00 91.56 193 LEU A CA 1
ATOM 1506 C C . LEU A 1 193 ? 3.837 -4.517 -14.115 1.00 91.56 193 LEU A C 1
ATOM 1508 O O . LEU A 1 193 ? 4.155 -3.722 -13.233 1.00 91.56 193 LEU A O 1
ATOM 1512 N N . TYR A 1 194 ? 4.568 -4.709 -15.207 1.00 90.00 194 TYR A N 1
ATOM 1513 C CA . TYR A 1 194 ? 5.754 -3.906 -15.506 1.00 90.00 194 TYR A CA 1
ATOM 1514 C C . TYR A 1 194 ? 5.856 -3.614 -16.999 1.00 90.00 194 TYR A C 1
ATOM 1516 O O . TYR A 1 194 ? 5.173 -4.237 -17.817 1.00 90.00 194 TYR A O 1
ATOM 1524 N N . SER A 1 195 ? 6.695 -2.645 -17.356 1.00 88.00 195 SER A N 1
ATOM 1525 C CA . SER A 1 195 ? 6.935 -2.276 -18.746 1.00 88.00 195 SER A CA 1
ATOM 1526 C C . SER A 1 195 ? 8.419 -2.211 -19.054 1.00 88.00 195 SER A C 1
ATOM 1528 O O . SER A 1 195 ? 9.159 -1.663 -18.254 1.00 88.00 195 SER A O 1
ATOM 1530 N N . TYR A 1 196 ? 8.866 -2.704 -20.211 1.00 85.25 196 TYR A N 1
ATOM 1531 C CA . TYR A 1 196 ? 10.278 -2.564 -20.613 1.00 85.25 196 TYR A CA 1
ATOM 1532 C C . TYR A 1 196 ? 10.674 -1.120 -20.944 1.00 85.25 196 TYR A C 1
ATOM 1534 O O . TYR A 1 196 ? 11.857 -0.801 -20.980 1.00 85.25 196 TYR A O 1
ATOM 1542 N N . SER A 1 197 ? 9.693 -0.247 -21.188 1.00 85.25 197 SER A N 1
ATOM 1543 C CA . SER A 1 197 ? 9.910 1.195 -21.372 1.00 85.25 197 SER A CA 1
ATOM 1544 C C . SER A 1 197 ? 9.841 1.982 -20.060 1.00 85.25 197 SER A C 1
ATOM 1546 O O . SER A 1 197 ? 9.948 3.204 -20.075 1.00 85.25 197 SER A O 1
ATOM 1548 N N . ASP A 1 198 ? 9.619 1.308 -18.930 1.00 82.25 198 ASP A N 1
ATOM 1549 C CA . ASP A 1 198 ? 9.698 1.927 -17.612 1.00 82.25 198 ASP A CA 1
ATOM 1550 C C . ASP A 1 198 ? 11.170 1.983 -17.182 1.00 82.25 198 ASP A C 1
ATOM 1552 O O . ASP A 1 198 ? 11.748 0.989 -16.751 1.00 82.25 198 ASP A O 1
ATOM 1556 N N . GLU A 1 199 ? 11.788 3.155 -17.288 1.00 74.50 199 GLU A N 1
ATOM 1557 C CA . GLU A 1 199 ? 13.197 3.349 -16.924 1.00 74.50 199 GLU A CA 1
ATOM 1558 C C . GLU A 1 199 ? 13.459 3.267 -15.407 1.00 74.50 199 GLU A C 1
ATOM 1560 O O . GLU A 1 199 ? 14.611 3.180 -14.984 1.00 74.50 199 GLU A O 1
ATOM 1565 N N . VAL A 1 200 ? 12.409 3.258 -14.577 1.00 71.75 200 VAL A N 1
ATOM 1566 C CA . VAL A 1 200 ? 12.511 3.199 -13.113 1.00 71.75 200 VAL A CA 1
ATOM 1567 C C . VAL A 1 200 ? 12.481 1.751 -12.618 1.00 71.75 200 VAL A C 1
ATOM 1569 O O . VAL A 1 200 ? 13.320 1.362 -11.809 1.00 71.75 200 VAL A O 1
ATOM 1572 N N . VAL A 1 201 ? 11.518 0.947 -13.085 1.00 63.62 201 VAL A N 1
ATOM 1573 C CA . VAL A 1 201 ? 11.272 -0.431 -12.589 1.00 63.62 201 VAL A CA 1
ATOM 1574 C C . VAL A 1 201 ? 11.419 -1.498 -13.683 1.00 63.62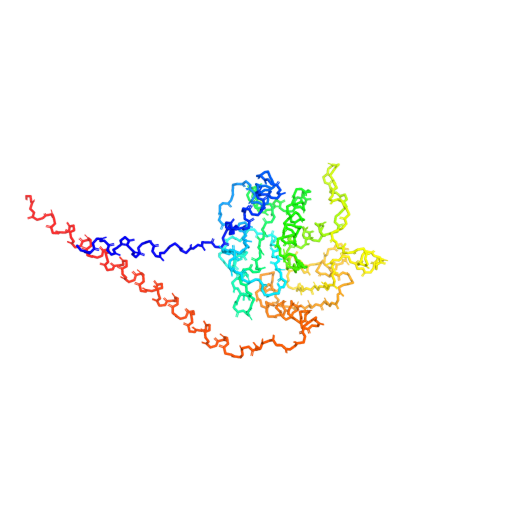 201 VAL A C 1
ATOM 1576 O O . VAL A 1 201 ? 11.576 -2.682 -13.389 1.00 63.62 201 VAL A O 1
ATOM 1579 N N . GLY A 1 202 ? 11.378 -1.105 -14.952 1.00 58.06 202 GLY A N 1
ATOM 1580 C CA . GLY A 1 202 ? 11.480 -1.987 -16.118 1.00 58.06 202 GLY A CA 1
ATOM 1581 C C . GLY A 1 202 ? 12.900 -2.307 -16.575 1.00 58.06 202 GLY A C 1
ATOM 1582 O O . GLY A 1 202 ? 13.076 -3.062 -17.531 1.00 58.06 202 GLY A O 1
ATOM 1583 N N . SER A 1 203 ? 13.908 -1.735 -15.917 1.00 64.38 203 SER A N 1
ATOM 1584 C CA . SER A 1 203 ? 15.320 -1.954 -16.224 1.00 64.38 203 SER A CA 1
ATOM 1585 C C . SER A 1 203 ? 15.813 -3.337 -15.757 1.00 64.38 203 SER A C 1
ATOM 1587 O O . SER A 1 203 ? 15.112 -4.095 -15.079 1.00 64.38 203 SER A O 1
ATOM 1589 N N . GLN A 1 204 ? 17.035 -3.709 -16.154 1.00 68.75 204 GLN A N 1
ATOM 1590 C CA . GLN A 1 204 ? 17.708 -4.892 -15.615 1.00 68.75 204 GLN A CA 1
ATOM 1591 C C . GLN A 1 204 ? 18.432 -4.538 -14.307 1.00 68.75 204 GLN A C 1
ATOM 1593 O O . GLN A 1 204 ? 19.375 -3.751 -14.307 1.00 68.75 204 GLN A O 1
ATOM 1598 N N . CYS A 1 205 ? 18.043 -5.172 -13.203 1.00 70.38 205 CYS A N 1
ATOM 1599 C CA . CYS A 1 205 ? 18.713 -5.099 -11.907 1.00 70.38 205 CYS A CA 1
ATOM 1600 C C . CYS A 1 205 ? 19.564 -6.348 -11.726 1.00 70.38 205 CYS A C 1
ATOM 1602 O O . CYS A 1 205 ? 19.019 -7.446 -11.617 1.00 70.38 205 CYS A O 1
ATOM 1604 N N . CYS A 1 206 ? 20.887 -6.196 -11.655 1.00 70.81 206 CYS A N 1
ATOM 1605 C CA . CYS A 1 206 ? 21.802 -7.309 -11.373 1.00 70.81 206 CYS A CA 1
ATOM 1606 C C . CYS A 1 206 ? 21.558 -8.523 -12.293 1.00 70.81 206 CYS A C 1
ATOM 1608 O O . CYS A 1 206 ? 21.402 -9.643 -11.814 1.00 70.81 206 CYS A O 1
ATOM 1610 N N . GLN A 1 207 ? 21.470 -8.287 -13.610 1.00 73.69 207 GLN A N 1
ATOM 1611 C CA . GLN A 1 207 ? 21.189 -9.313 -14.635 1.00 73.69 207 GLN A CA 1
ATOM 1612 C C . GLN A 1 207 ? 19.797 -9.976 -14.529 1.00 73.69 207 GLN A C 1
ATOM 1614 O O . GLN A 1 207 ? 19.526 -10.991 -15.174 1.00 73.69 207 GLN A O 1
ATOM 1619 N N . HIS A 1 208 ? 18.880 -9.400 -13.749 1.00 74.31 208 HIS A N 1
ATOM 1620 C CA . HIS A 1 208 ? 17.495 -9.844 -13.612 1.00 74.31 208 HIS A CA 1
ATOM 1621 C C . HIS A 1 208 ? 16.509 -8.728 -13.970 1.00 74.31 208 HIS A C 1
ATOM 1623 O O . HIS A 1 208 ? 16.816 -7.548 -13.858 1.00 74.31 208 HIS A O 1
ATOM 1629 N N . GLN A 1 209 ? 15.299 -9.095 -14.388 1.00 78.00 209 GLN A N 1
ATOM 1630 C CA . GLN A 1 209 ? 14.226 -8.133 -14.655 1.00 78.00 209 GLN A CA 1
ATOM 1631 C C . GLN A 1 209 ? 13.671 -7.603 -13.323 1.00 78.00 209 GLN A C 1
ATOM 1633 O O . GLN A 1 209 ? 13.064 -8.380 -12.582 1.00 78.00 209 GLN A O 1
ATOM 1638 N N . CYS A 1 210 ? 13.870 -6.316 -12.994 1.00 73.56 210 CYS A N 1
ATOM 1639 C CA . CYS A 1 210 ? 13.487 -5.785 -11.671 1.00 73.56 210 CYS A CA 1
ATOM 1640 C C . CYS A 1 210 ? 11.970 -5.858 -11.432 1.00 73.56 210 CYS A C 1
ATOM 1642 O O . CYS A 1 210 ? 11.528 -6.119 -10.315 1.00 73.56 210 CYS A O 1
ATOM 1644 N N . GLY A 1 211 ? 11.174 -5.657 -12.488 1.00 74.12 211 GLY A N 1
ATOM 1645 C CA . GLY A 1 211 ? 9.712 -5.729 -12.435 1.00 74.12 211 GLY A CA 1
ATOM 1646 C C . GLY A 1 211 ? 9.148 -7.146 -12.288 1.00 74.12 211 GLY A C 1
ATOM 1647 O O . GLY A 1 211 ? 7.953 -7.313 -12.042 1.00 74.12 211 GLY A O 1
ATOM 1648 N N . GLN A 1 212 ? 9.977 -8.187 -12.421 1.00 80.62 212 GLN A N 1
ATOM 1649 C CA . GLN A 1 212 ? 9.513 -9.564 -12.315 1.00 80.62 212 GLN A CA 1
ATOM 1650 C C . GLN A 1 212 ? 9.301 -9.965 -10.849 1.00 80.62 212 GLN A C 1
ATOM 1652 O O . GLN A 1 212 ? 10.248 -10.134 -10.079 1.00 80.62 212 GLN A O 1
ATOM 1657 N N . LEU A 1 213 ? 8.048 -10.236 -10.479 1.00 83.25 213 LEU A N 1
ATOM 1658 C CA . LEU A 1 213 ? 7.730 -10.882 -9.209 1.00 83.25 213 LEU A CA 1
ATOM 1659 C C . LEU A 1 213 ? 7.793 -12.405 -9.378 1.00 83.25 213 LEU A C 1
ATOM 1661 O O . LEU A 1 213 ? 6.927 -13.015 -10.009 1.00 83.25 213 LEU A O 1
ATOM 1665 N N . ARG A 1 214 ? 8.840 -13.029 -8.827 1.00 81.00 214 ARG A N 1
ATOM 1666 C CA . ARG A 1 214 ? 8.982 -14.492 -8.847 1.00 81.00 214 ARG A CA 1
ATOM 1667 C C . ARG A 1 214 ? 7.786 -15.142 -8.152 1.00 81.00 214 ARG A C 1
ATOM 1669 O O . ARG A 1 214 ? 7.406 -14.727 -7.063 1.00 81.00 214 ARG A O 1
ATOM 1676 N N . HIS A 1 215 ? 7.237 -16.168 -8.797 1.00 81.75 215 HIS A N 1
ATOM 1677 C CA . HIS A 1 215 ? 6.087 -16.938 -8.321 1.00 81.75 215 HIS A CA 1
ATOM 1678 C C . HIS A 1 215 ? 4.781 -16.146 -8.116 1.00 81.75 215 HIS A C 1
ATOM 1680 O O . HIS A 1 215 ? 3.906 -16.556 -7.350 1.00 81.75 215 HIS A O 1
ATOM 1686 N N . ALA A 1 216 ? 4.627 -15.023 -8.822 1.00 85.75 216 ALA A N 1
ATOM 1687 C CA . ALA A 1 216 ? 3.334 -14.364 -8.956 1.00 85.75 216 ALA A CA 1
ATOM 1688 C C . ALA A 1 216 ? 2.297 -15.297 -9.602 1.00 85.75 216 ALA A C 1
ATOM 1690 O O . ALA A 1 216 ? 2.633 -16.136 -10.439 1.00 85.75 216 ALA A O 1
ATOM 1691 N N . ASN A 1 217 ? 1.024 -15.100 -9.264 1.00 88.19 217 ASN A N 1
ATOM 1692 C CA . ASN A 1 217 ? -0.101 -15.779 -9.905 1.00 88.19 217 ASN A CA 1
ATOM 1693 C C . ASN A 1 217 ? -0.196 -15.438 -11.396 1.00 88.19 217 ASN A C 1
ATOM 1695 O O . ASN A 1 217 ? -0.529 -16.303 -12.200 1.00 88.19 217 ASN A O 1
ATOM 1699 N N . ALA A 1 218 ? 0.110 -14.193 -11.765 1.00 89.38 218 ALA A N 1
ATOM 1700 C CA . ALA A 1 218 ? 0.306 -13.805 -13.155 1.00 89.38 218 ALA A CA 1
ATOM 1701 C C . ALA A 1 218 ? 1.244 -12.600 -13.272 1.00 89.38 218 ALA A C 1
ATOM 1703 O O . ALA A 1 218 ? 1.367 -11.778 -12.359 1.00 89.38 218 ALA A O 1
ATOM 1704 N N . ILE A 1 219 ? 1.892 -12.505 -14.430 1.00 89.75 219 ILE A N 1
ATOM 1705 C CA . ILE A 1 219 ? 2.786 -11.414 -14.800 1.00 89.75 219 ILE A CA 1
ATOM 1706 C C . ILE A 1 219 ? 2.271 -10.821 -16.108 1.00 89.75 219 ILE A C 1
ATOM 1708 O O . ILE A 1 219 ? 2.063 -11.546 -17.079 1.00 89.75 219 ILE A O 1
ATOM 1712 N N . PHE A 1 220 ? 2.084 -9.507 -16.129 1.00 92.25 220 PHE A N 1
ATOM 1713 C CA . PHE A 1 220 ? 1.632 -8.757 -17.292 1.00 92.25 220 PHE A CA 1
ATOM 1714 C C . PHE A 1 220 ? 2.721 -7.769 -17.693 1.00 92.25 220 PHE A C 1
ATOM 1716 O O . PHE A 1 220 ? 3.128 -6.917 -16.901 1.00 92.25 220 PHE A O 1
ATOM 1723 N N . VAL A 1 221 ? 3.199 -7.905 -18.927 1.00 91.06 221 VAL A N 1
ATOM 1724 C CA . VAL A 1 221 ? 4.304 -7.104 -19.453 1.00 91.06 221 VAL A CA 1
ATOM 1725 C C . VAL A 1 221 ? 3.788 -6.186 -20.547 1.00 91.06 221 VAL A C 1
ATOM 1727 O O . VAL A 1 221 ? 3.091 -6.626 -21.462 1.00 91.06 221 VAL A O 1
ATOM 1730 N N . TYR A 1 222 ? 4.140 -4.909 -20.448 1.00 89.88 222 TYR A N 1
ATOM 1731 C CA . TYR A 1 222 ? 3.805 -3.882 -21.426 1.00 89.88 222 TYR A CA 1
ATOM 1732 C C . TYR A 1 222 ? 5.088 -3.379 -22.103 1.00 89.88 222 TYR A C 1
ATOM 1734 O O . TYR A 1 222 ? 6.150 -3.332 -21.499 1.00 89.88 222 TYR A O 1
ATOM 1742 N N . ASN A 1 223 ? 5.024 -3.002 -23.379 1.00 82.19 223 ASN A N 1
ATOM 1743 C CA . ASN A 1 223 ? 6.241 -2.685 -24.150 1.00 82.19 223 ASN A CA 1
ATOM 1744 C C . ASN A 1 223 ? 6.374 -1.199 -24.510 1.00 82.19 223 ASN A C 1
ATOM 1746 O O . ASN A 1 223 ? 7.243 -0.849 -25.299 1.00 82.19 223 ASN A O 1
ATOM 1750 N N . LYS A 1 224 ? 5.452 -0.346 -24.039 1.00 86.56 224 LYS A N 1
ATOM 1751 C CA . LYS A 1 224 ? 5.336 1.060 -24.481 1.00 86.56 224 LYS A CA 1
ATOM 1752 C C . LYS A 1 224 ? 4.881 2.027 -23.392 1.00 86.56 224 LYS A C 1
ATOM 1754 O O . LYS A 1 224 ? 4.543 3.167 -23.697 1.00 86.56 224 LYS A O 1
ATOM 1759 N N . PHE A 1 225 ? 4.773 1.565 -22.152 1.00 88.38 225 PHE A N 1
ATOM 1760 C CA . PHE A 1 225 ? 4.334 2.417 -21.054 1.00 88.38 225 PHE A CA 1
ATOM 1761 C C . PHE A 1 225 ? 5.556 2.880 -20.271 1.00 88.38 225 PHE A C 1
ATOM 1763 O O . PHE A 1 225 ? 6.353 2.058 -19.827 1.00 88.38 225 PHE A O 1
ATOM 1770 N N . ASP A 1 226 ? 5.715 4.188 -20.133 1.00 86.06 226 ASP A N 1
ATOM 1771 C CA . ASP A 1 226 ? 6.621 4.756 -19.139 1.00 86.06 226 ASP A CA 1
ATOM 1772 C C . ASP A 1 226 ? 6.101 4.474 -17.713 1.00 86.06 226 ASP A C 1
ATOM 1774 O O . ASP A 1 226 ? 4.993 3.957 -17.520 1.00 86.06 226 ASP A O 1
ATOM 1778 N N . HIS A 1 227 ? 6.887 4.840 -16.699 1.00 82.19 227 HIS A N 1
ATOM 1779 C CA . HIS A 1 227 ? 6.567 4.574 -15.293 1.00 82.19 227 HIS A CA 1
ATOM 1780 C C . HIS A 1 227 ? 5.171 5.068 -14.870 1.00 82.19 227 HIS A C 1
ATOM 1782 O O . HIS A 1 227 ? 4.458 4.410 -14.111 1.00 82.19 227 HIS A O 1
ATOM 1788 N N . ARG A 1 228 ? 4.749 6.228 -15.386 1.00 80.56 228 ARG A N 1
ATOM 1789 C CA . ARG A 1 228 ? 3.481 6.864 -15.013 1.00 80.56 228 ARG A CA 1
ATOM 1790 C C . ARG A 1 228 ? 2.305 6.281 -15.788 1.00 80.56 228 ARG A C 1
ATOM 1792 O O . ARG A 1 228 ? 1.283 5.921 -15.208 1.00 80.56 228 ARG A O 1
ATOM 1799 N N . SER A 1 229 ? 2.442 6.188 -17.102 1.00 84.81 229 SER A N 1
ATOM 1800 C CA . SER A 1 229 ? 1.421 5.648 -17.993 1.00 84.81 229 SER A CA 1
ATOM 1801 C C . SER A 1 229 ? 1.160 4.170 -17.723 1.00 84.81 229 SER A C 1
ATOM 1803 O O . SER A 1 229 ? 0.034 3.726 -17.935 1.00 84.81 229 SER A O 1
ATOM 1805 N N . LEU A 1 230 ? 2.134 3.426 -17.188 1.00 86.62 230 LEU A N 1
ATOM 1806 C CA . LEU A 1 230 ? 1.918 2.063 -16.718 1.00 86.62 230 LEU A CA 1
ATOM 1807 C C . LEU A 1 230 ? 0.854 2.035 -15.618 1.00 86.62 230 LEU A C 1
ATOM 1809 O O . LEU A 1 230 ? -0.079 1.245 -15.713 1.00 86.62 230 LEU A O 1
ATOM 1813 N N . LEU A 1 231 ? 0.931 2.923 -14.625 1.00 83.81 231 LEU A N 1
ATOM 1814 C CA . LEU A 1 231 ? -0.072 3.020 -13.562 1.00 83.81 231 LEU A CA 1
ATOM 1815 C C . LEU A 1 231 ? -1.445 3.437 -14.110 1.00 83.81 231 LEU A C 1
ATOM 1817 O O . LEU A 1 231 ? -2.445 2.765 -13.858 1.00 83.81 231 LEU A O 1
ATOM 1821 N N . GLU A 1 232 ? -1.491 4.526 -14.879 1.00 84.19 232 GLU A N 1
ATOM 1822 C CA . GLU A 1 232 ? -2.748 5.122 -15.349 1.00 84.19 232 GLU A CA 1
ATOM 1823 C C . GLU A 1 232 ? -3.469 4.231 -16.371 1.00 84.19 232 GLU A C 1
ATOM 1825 O O . GLU A 1 232 ? -4.671 3.987 -16.265 1.00 84.19 232 GLU A O 1
ATOM 1830 N N . ARG A 1 233 ? -2.747 3.700 -17.365 1.00 88.25 233 ARG A N 1
ATOM 1831 C CA . ARG A 1 233 ? -3.353 2.953 -18.480 1.00 88.25 233 ARG A CA 1
ATOM 1832 C C . ARG A 1 233 ? -3.725 1.526 -18.104 1.00 88.25 233 ARG A C 1
ATOM 1834 O O . ARG A 1 233 ? -4.574 0.927 -18.764 1.00 88.25 233 ARG A O 1
ATOM 1841 N N . THR A 1 234 ? -3.139 0.983 -17.040 1.00 90.44 234 THR A N 1
ATOM 1842 C CA . THR A 1 234 ? -3.468 -0.364 -16.553 1.00 90.44 234 THR A CA 1
ATOM 1843 C C . THR A 1 234 ? -4.493 -0.369 -15.425 1.00 90.44 234 THR A C 1
ATOM 1845 O O . THR A 1 234 ? -4.812 -1.445 -14.926 1.00 90.44 234 THR A O 1
ATOM 1848 N N . VAL A 1 235 ? -5.067 0.782 -15.043 1.00 88.12 235 VAL A N 1
ATOM 1849 C CA . VAL A 1 235 ? -6.043 0.847 -13.938 1.00 88.12 235 VAL A CA 1
ATOM 1850 C C . VAL A 1 235 ? -7.227 -0.109 -14.134 1.00 88.12 235 VAL A C 1
ATOM 1852 O O . VAL A 1 235 ? -7.666 -0.750 -13.184 1.00 88.12 235 VAL A O 1
ATOM 1855 N N . HIS A 1 236 ? -7.680 -0.297 -15.378 1.00 88.56 236 HIS A N 1
ATOM 1856 C CA . HIS A 1 236 ? -8.730 -1.259 -15.716 1.00 88.56 236 HIS A CA 1
ATOM 1857 C C . HIS A 1 236 ? -8.316 -2.701 -15.375 1.00 88.56 236 HIS A C 1
ATOM 1859 O O . HIS A 1 236 ? -9.102 -3.450 -14.802 1.00 88.56 236 HIS A O 1
ATOM 1865 N N . LYS A 1 237 ? -7.065 -3.079 -15.677 1.00 91.06 237 LYS A N 1
ATOM 1866 C CA . LYS A 1 237 ? -6.522 -4.408 -15.390 1.00 91.06 237 LYS A CA 1
ATOM 1867 C C . LYS A 1 237 ? -6.321 -4.600 -13.894 1.00 91.06 237 LYS A C 1
ATOM 1869 O O . LYS A 1 237 ? -6.629 -5.661 -13.369 1.00 91.06 237 LYS A O 1
ATOM 1874 N N . GLN A 1 238 ? -5.853 -3.570 -13.195 1.00 90.75 238 GLN A N 1
ATOM 1875 C CA . GLN A 1 238 ? -5.722 -3.593 -11.738 1.00 90.75 238 GLN A CA 1
ATOM 1876 C C . GLN A 1 238 ? -7.090 -3.802 -11.070 1.00 90.75 238 GLN A C 1
ATOM 1878 O O . GLN A 1 238 ? -7.228 -4.667 -10.212 1.00 90.75 238 GLN A O 1
ATOM 1883 N N . PHE A 1 239 ? -8.119 -3.084 -11.521 1.00 88.56 239 PHE A N 1
ATOM 1884 C CA . PHE A 1 239 ? -9.494 -3.242 -11.045 1.00 88.56 239 PHE A CA 1
ATOM 1885 C C . PHE A 1 239 ? -10.073 -4.636 -11.337 1.00 88.56 239 PHE A C 1
ATOM 1887 O O . PHE A 1 239 ? -10.648 -5.263 -10.448 1.00 88.56 239 PHE A O 1
ATOM 1894 N N . GLU A 1 240 ? -9.872 -5.153 -12.554 1.00 88.94 240 GLU A N 1
ATOM 1895 C CA . GLU A 1 240 ? -10.258 -6.518 -12.940 1.00 88.94 240 GLU A CA 1
ATOM 1896 C C . GLU A 1 240 ? -9.626 -7.556 -12.003 1.00 88.94 240 GLU A C 1
ATOM 1898 O O . GLU A 1 240 ? -10.321 -8.439 -11.507 1.00 88.94 240 GLU A O 1
ATOM 1903 N N . LEU A 1 241 ? -8.328 -7.424 -11.712 1.00 90.19 241 LEU A N 1
ATOM 1904 C CA . LEU A 1 241 ? -7.616 -8.329 -10.811 1.00 90.19 241 LEU A CA 1
ATOM 1905 C C . LEU A 1 241 ? -8.120 -8.217 -9.368 1.00 90.19 241 LEU A C 1
ATOM 1907 O O . LEU A 1 241 ? -8.193 -9.232 -8.685 1.00 90.19 241 LEU A O 1
ATOM 1911 N N . LEU A 1 242 ? -8.492 -7.026 -8.895 1.00 87.44 242 LEU A N 1
ATOM 1912 C CA . LEU A 1 242 ? -9.046 -6.841 -7.550 1.00 87.44 242 LEU A CA 1
ATOM 1913 C C . LEU A 1 242 ? -10.430 -7.493 -7.397 1.00 87.44 242 LEU A C 1
ATOM 1915 O O . LEU A 1 242 ? -10.683 -8.178 -6.405 1.00 87.44 242 LEU A O 1
ATOM 1919 N N . ILE A 1 243 ? -11.319 -7.315 -8.379 1.00 80.81 243 ILE A N 1
ATOM 1920 C CA . ILE A 1 243 ? -12.716 -7.774 -8.290 1.00 80.81 243 ILE A CA 1
ATOM 1921 C C . ILE A 1 243 ? -12.908 -9.204 -8.786 1.00 80.81 243 ILE A C 1
ATOM 1923 O O . ILE A 1 243 ? -13.716 -9.927 -8.208 1.00 80.81 243 ILE A O 1
ATOM 1927 N N . GLY A 1 244 ? -12.152 -9.654 -9.790 1.00 68.00 244 GLY A N 1
ATOM 1928 C CA . GLY A 1 244 ? -12.180 -11.048 -10.251 1.00 68.00 244 GLY A CA 1
ATOM 1929 C C . GLY A 1 244 ? -11.899 -12.040 -9.116 1.00 68.00 244 GLY A C 1
ATOM 1930 O O . GLY A 1 244 ? -12.494 -13.116 -9.053 1.00 68.00 244 GLY A O 1
ATOM 1931 N N . ASN A 1 245 ? -11.085 -11.621 -8.146 1.00 60.09 245 ASN A N 1
ATOM 1932 C CA . ASN A 1 245 ? -10.797 -12.375 -6.927 1.00 60.09 245 ASN A CA 1
ATOM 1933 C C . ASN A 1 245 ? -11.926 -12.297 -5.878 1.00 60.09 245 ASN A C 1
ATOM 1935 O O . ASN A 1 245 ? -12.070 -13.205 -5.059 1.00 60.09 245 ASN A O 1
ATOM 1939 N N . ALA A 1 246 ? -12.743 -11.239 -5.891 1.00 53.69 246 ALA A N 1
ATOM 1940 C CA . ALA A 1 246 ? -13.942 -11.132 -5.055 1.00 53.69 246 ALA A CA 1
ATOM 1941 C C . ALA A 1 246 ? -15.090 -12.007 -5.596 1.00 53.69 246 ALA A C 1
ATOM 1943 O O . ALA A 1 246 ? -15.856 -12.584 -4.827 1.00 53.69 246 ALA A O 1
ATOM 1944 N N . THR A 1 247 ? -15.181 -12.177 -6.919 1.00 43.44 247 THR A N 1
ATOM 1945 C CA . THR A 1 247 ? -16.214 -13.007 -7.564 1.00 43.44 247 THR A CA 1
ATOM 1946 C C . THR A 1 247 ? -16.005 -14.512 -7.401 1.00 43.44 247 THR A C 1
ATOM 1948 O O . THR A 1 247 ? -16.952 -15.274 -7.568 1.00 43.44 247 THR A O 1
ATOM 1951 N N . THR A 1 248 ? -14.808 -14.963 -7.012 1.00 42.16 248 THR A N 1
ATOM 1952 C CA . THR A 1 248 ? -14.582 -16.367 -6.625 1.00 42.16 248 THR A CA 1
ATOM 1953 C C . THR A 1 248 ? -15.066 -16.702 -5.210 1.00 42.16 248 THR A C 1
ATOM 1955 O O . THR A 1 248 ? -15.171 -17.883 -4.891 1.00 42.16 248 THR A O 1
ATOM 1958 N N . SER A 1 249 ? -15.391 -15.712 -4.365 1.00 38.34 249 SER A N 1
ATOM 1959 C CA . SER A 1 249 ? -15.905 -15.950 -3.003 1.00 38.34 249 SER A CA 1
ATOM 1960 C C . SER A 1 249 ? -17.381 -15.596 -2.812 1.00 38.34 249 SER A C 1
ATOM 1962 O O . SER A 1 249 ? -17.988 -16.060 -1.848 1.00 38.34 249 SER A O 1
ATOM 1964 N N . ILE A 1 250 ? -17.998 -14.833 -3.722 1.00 36.81 250 ILE A N 1
ATOM 1965 C CA . ILE A 1 250 ? -19.428 -14.511 -3.662 1.00 36.81 250 ILE A CA 1
ATOM 1966 C C . ILE A 1 250 ? -20.023 -14.604 -5.066 1.00 36.81 250 ILE A C 1
ATOM 1968 O O . ILE A 1 250 ? -19.757 -13.784 -5.943 1.00 36.81 250 ILE A O 1
ATOM 1972 N N . SER A 1 251 ? -20.855 -15.629 -5.250 1.00 33.69 251 SER A N 1
ATOM 1973 C CA . SER A 1 251 ? -21.742 -15.809 -6.397 1.00 33.69 251 SER A CA 1
ATOM 1974 C C . SER A 1 251 ? -22.460 -14.501 -6.749 1.00 33.69 251 SER A C 1
ATOM 1976 O O . SER A 1 251 ? -23.169 -13.931 -5.920 1.00 33.69 251 SER A O 1
ATOM 1978 N N . SER A 1 252 ? -22.252 -14.040 -7.986 1.00 37.06 252 SER A N 1
ATOM 1979 C CA . SER A 1 252 ? -23.177 -13.237 -8.799 1.00 37.06 252 SER A CA 1
ATOM 1980 C C . SER A 1 252 ? -24.359 -12.599 -8.049 1.00 37.06 252 SER A C 1
ATOM 1982 O O . SER A 1 252 ? -25.426 -13.200 -7.963 1.00 37.06 252 SER A O 1
ATOM 1984 N N . ARG A 1 253 ? -24.183 -11.377 -7.538 1.00 35.16 253 ARG A N 1
ATOM 1985 C CA . ARG A 1 253 ? -25.229 -10.413 -7.122 1.00 35.16 253 ARG A CA 1
ATOM 1986 C C . ARG A 1 253 ? -24.468 -9.143 -6.718 1.00 35.16 253 ARG A C 1
ATOM 1988 O O . ARG A 1 253 ? -24.045 -9.009 -5.583 1.00 35.16 253 ARG A O 1
ATOM 1995 N N . LEU A 1 254 ? -24.124 -8.232 -7.622 1.00 35.75 254 LEU A N 1
ATOM 1996 C CA . LEU A 1 254 ? -25.025 -7.194 -8.117 1.00 35.75 254 LEU A CA 1
ATOM 1997 C C . LEU A 1 254 ? -24.336 -6.467 -9.290 1.00 35.75 254 LEU A C 1
ATOM 1999 O O . LEU A 1 254 ? -23.238 -5.950 -9.138 1.00 35.75 254 LEU A O 1
ATOM 2003 N N . TYR A 1 255 ? -25.011 -6.434 -10.440 1.00 36.50 255 TYR A N 1
ATOM 2004 C CA . TYR A 1 255 ? -24.936 -5.398 -11.476 1.00 36.50 255 TYR A CA 1
ATOM 2005 C C . TYR A 1 255 ? -23.552 -4.835 -11.859 1.00 36.50 255 TYR A C 1
ATOM 2007 O O . TYR A 1 255 ? -23.133 -3.770 -11.412 1.00 36.50 255 TYR A O 1
ATOM 2015 N N . TYR A 1 256 ? -22.933 -5.477 -12.854 1.00 37.44 256 TYR A N 1
ATOM 2016 C CA . TYR A 1 256 ? -22.006 -4.816 -13.775 1.00 37.44 256 TYR A CA 1
ATOM 2017 C C . TYR A 1 256 ? -22.751 -3.665 -14.482 1.00 37.44 256 TYR A C 1
ATOM 2019 O O . TYR A 1 256 ? -23.532 -3.866 -15.414 1.00 37.44 256 TYR A O 1
ATOM 2027 N N . GLY A 1 257 ? -22.572 -2.443 -13.984 1.00 36.34 257 GLY A N 1
ATOM 2028 C CA . GLY A 1 257 ? -23.218 -1.244 -14.502 1.00 36.34 257 GLY A CA 1
ATOM 2029 C C . GLY A 1 257 ? -22.564 -0.751 -15.789 1.00 36.34 257 GLY A C 1
ATOM 2030 O O . GLY A 1 257 ? -21.752 0.169 -15.756 1.00 36.34 257 GLY A O 1
ATOM 2031 N N . ARG A 1 258 ? -23.011 -1.281 -16.933 1.00 36.16 258 ARG A N 1
ATOM 2032 C CA . ARG A 1 258 ? -22.764 -0.738 -18.289 1.00 36.16 258 ARG A CA 1
ATOM 2033 C C . ARG A 1 258 ? -23.148 0.754 -18.431 1.00 36.16 258 ARG A C 1
ATOM 2035 O O . ARG A 1 258 ? -22.679 1.416 -19.344 1.00 36.16 258 ARG A O 1
ATOM 2042 N N . ASN A 1 259 ? -23.903 1.297 -17.470 1.00 35.44 259 ASN A N 1
ATOM 2043 C CA . ASN A 1 259 ? -24.361 2.692 -17.394 1.00 35.44 259 ASN A CA 1
ATOM 2044 C C . ASN A 1 259 ? -23.455 3.609 -16.533 1.00 35.44 259 ASN A C 1
ATOM 2046 O O . ASN A 1 259 ? -23.869 4.707 -16.159 1.00 35.44 259 ASN A O 1
ATOM 2050 N N . SER A 1 260 ? -22.267 3.156 -16.110 1.00 41.25 260 SER A N 1
ATOM 2051 C CA . SER A 1 260 ? -21.324 3.972 -15.318 1.00 41.25 260 SER A CA 1
ATOM 2052 C C . SER A 1 260 ? -20.596 5.011 -16.183 1.00 41.25 260 SER A C 1
ATOM 2054 O O . SER A 1 260 ? -20.514 6.176 -15.808 1.00 41.25 260 SER A O 1
ATOM 2056 N N . LEU A 1 261 ? -20.160 4.634 -17.392 1.00 41.00 261 LEU A N 1
ATOM 2057 C CA . LEU A 1 261 ? -19.423 5.535 -18.289 1.00 41.00 261 LEU A CA 1
ATOM 2058 C C . LEU A 1 261 ? -20.255 6.747 -18.749 1.00 41.00 261 LEU A C 1
ATOM 2060 O O . LEU A 1 261 ? -19.753 7.867 -18.724 1.00 41.00 261 LEU A O 1
ATOM 2064 N N . GLU A 1 262 ? -21.529 6.552 -19.101 1.00 37.16 262 GLU A N 1
ATOM 2065 C CA . GLU A 1 262 ? -22.409 7.652 -19.534 1.00 37.16 262 GLU A CA 1
ATOM 2066 C C . GLU A 1 262 ? -22.800 8.584 -18.379 1.00 37.16 262 GLU A C 1
ATOM 2068 O O . GLU A 1 262 ? -22.841 9.802 -18.551 1.00 37.16 262 GLU A O 1
ATOM 2073 N N . ARG A 1 263 ? -23.005 8.045 -17.169 1.00 40.34 263 ARG A N 1
ATOM 2074 C CA . ARG A 1 263 ? -23.253 8.871 -15.977 1.00 40.34 263 ARG A CA 1
ATOM 2075 C C . ARG A 1 263 ? -22.005 9.639 -15.541 1.00 40.34 263 ARG A C 1
ATOM 2077 O O . ARG A 1 263 ? -22.127 10.797 -15.158 1.00 40.34 263 ARG A O 1
ATOM 2084 N N . ASN A 1 264 ? -20.815 9.052 -15.659 1.00 41.00 264 ASN A N 1
ATOM 2085 C CA . ASN A 1 264 ? -19.560 9.700 -15.264 1.00 41.00 264 ASN A CA 1
ATOM 2086 C C . ASN A 1 264 ? -19.101 10.782 -16.254 1.00 41.00 264 ASN A C 1
ATOM 2088 O O . ASN A 1 264 ? -18.529 11.781 -15.817 1.00 41.00 264 ASN A O 1
ATOM 2092 N N . LEU A 1 265 ? -19.420 10.660 -17.552 1.00 38.91 265 LEU A N 1
ATOM 2093 C CA . LEU A 1 265 ? -19.307 11.796 -18.478 1.00 38.91 265 LEU A CA 1
ATOM 2094 C C . LEU A 1 265 ? -20.200 12.956 -18.023 1.00 38.91 265 LEU A C 1
ATOM 2096 O O . LEU A 1 265 ? -19.765 14.105 -18.017 1.00 38.91 265 LEU A O 1
ATOM 2100 N N . HIS A 1 266 ? -21.423 12.652 -17.585 1.00 34.22 266 HIS A N 1
ATOM 2101 C CA . HIS A 1 266 ? -22.362 13.658 -17.102 1.00 34.22 266 HIS A CA 1
ATOM 2102 C C . HIS A 1 266 ? -21.863 14.358 -15.826 1.00 34.22 266 HIS A C 1
ATOM 2104 O O . HIS A 1 266 ? -21.931 15.581 -15.748 1.00 34.22 266 HIS A O 1
ATOM 2110 N N . TYR A 1 267 ? -21.298 13.623 -14.860 1.00 40.69 267 TYR A N 1
ATOM 2111 C CA . TYR A 1 267 ? -20.720 14.213 -13.643 1.00 40.69 267 TYR A CA 1
ATOM 2112 C C . TYR A 1 267 ? -19.473 15.058 -13.924 1.00 40.69 267 TYR A C 1
ATOM 2114 O O . TYR A 1 267 ? -19.375 16.166 -13.409 1.00 40.69 267 TYR A O 1
ATOM 2122 N N . SER A 1 268 ? -18.565 14.610 -14.800 1.00 41.91 268 SER A N 1
ATOM 2123 C CA . SER A 1 268 ? -17.370 15.394 -15.149 1.00 41.91 268 SER A CA 1
ATOM 2124 C C . SER A 1 268 ? -17.711 16.680 -15.910 1.00 41.91 268 SER A C 1
ATOM 2126 O O . SER A 1 268 ? -17.021 17.686 -15.751 1.00 41.91 268 SER A O 1
ATOM 2128 N N . ILE A 1 269 ? -18.766 16.661 -16.730 1.00 44.25 269 ILE A N 1
ATOM 2129 C CA . ILE A 1 269 ? -19.287 17.852 -17.407 1.00 44.25 269 ILE A CA 1
ATOM 2130 C C . ILE A 1 269 ? -19.923 18.799 -16.382 1.00 44.25 269 ILE A C 1
ATOM 2132 O O . ILE A 1 269 ? -19.641 19.994 -16.402 1.00 44.25 269 ILE A O 1
ATOM 2136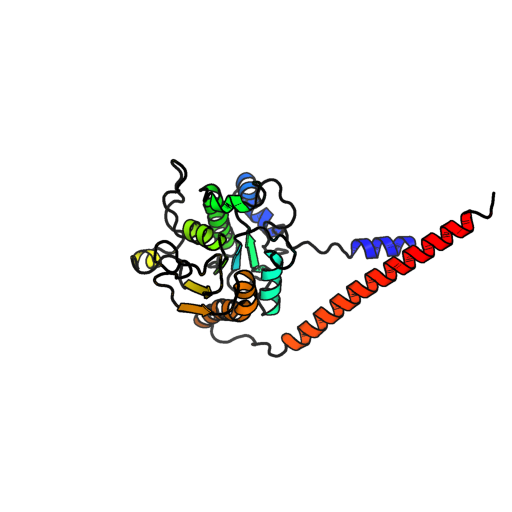 N N . VAL A 1 270 ? -20.725 18.273 -15.453 1.00 46.16 270 VAL A N 1
ATOM 2137 C CA . VAL A 1 270 ? -21.350 19.063 -14.381 1.00 46.16 270 VAL A CA 1
ATOM 2138 C C . VAL A 1 270 ? -20.296 19.703 -13.473 1.00 46.16 270 VAL A C 1
ATOM 2140 O O . VAL A 1 270 ? -20.399 20.895 -13.204 1.00 46.16 270 VAL A O 1
ATOM 2143 N N . ASP A 1 271 ? -19.237 18.988 -13.089 1.00 43.38 271 ASP A N 1
ATOM 2144 C CA . ASP A 1 271 ? -18.135 19.547 -12.293 1.00 43.38 271 ASP A CA 1
ATOM 2145 C C . ASP A 1 271 ? -17.368 20.641 -13.048 1.00 43.38 271 ASP A C 1
ATOM 2147 O O . ASP A 1 271 ? -17.005 21.664 -12.462 1.00 43.38 271 ASP A O 1
ATOM 2151 N N . TYR A 1 272 ? -17.170 20.480 -14.361 1.00 48.41 272 TYR A N 1
ATOM 2152 C CA . TYR A 1 272 ? -16.554 21.513 -15.197 1.00 48.41 272 TYR A CA 1
ATOM 2153 C C . TYR A 1 272 ? -17.445 22.759 -15.306 1.00 48.41 272 TYR A C 1
ATOM 2155 O O . TYR A 1 272 ? -16.956 23.885 -15.202 1.00 48.41 272 TYR A O 1
ATOM 2163 N N . PHE A 1 273 ? -18.762 22.579 -15.447 1.00 51.16 273 PHE A N 1
ATOM 2164 C CA . PHE A 1 273 ? -19.726 23.681 -15.440 1.00 51.16 273 PHE A CA 1
ATOM 2165 C C . PHE A 1 273 ? -19.804 24.375 -14.081 1.00 51.16 273 PHE A C 1
ATOM 2167 O O . PHE A 1 273 ? -19.876 25.601 -14.045 1.00 51.16 273 PHE A O 1
ATOM 2174 N N . ILE A 1 274 ? -19.733 23.635 -12.974 1.00 55.47 274 ILE A N 1
ATOM 2175 C CA . ILE A 1 274 ? -19.691 24.206 -11.623 1.00 55.47 274 ILE A CA 1
ATOM 2176 C C . ILE A 1 274 ? -18.412 25.030 -11.443 1.00 55.47 274 ILE A C 1
ATOM 2178 O O . ILE A 1 274 ? -18.486 26.175 -11.000 1.00 55.47 274 ILE A O 1
ATOM 2182 N N . GLN A 1 275 ? -17.247 24.512 -11.846 1.00 47.59 275 GLN A N 1
ATOM 2183 C CA . GLN A 1 275 ? -15.986 25.259 -11.774 1.00 47.59 275 GLN A CA 1
ATOM 2184 C C . GLN A 1 275 ? -16.010 26.518 -12.648 1.00 47.59 275 GLN A C 1
ATOM 2186 O O . GLN A 1 275 ? -15.621 27.594 -12.190 1.00 47.59 275 GLN A O 1
ATOM 2191 N N . LEU A 1 276 ? -16.526 26.420 -13.876 1.00 59.00 276 LEU A N 1
ATOM 2192 C CA . LEU A 1 276 ? -16.667 27.563 -14.776 1.00 59.00 276 LEU A CA 1
ATOM 2193 C C . LEU A 1 276 ? -17.641 28.608 -14.212 1.00 59.00 276 LEU A C 1
ATOM 2195 O O . LEU A 1 276 ? -17.363 29.805 -14.261 1.00 59.00 276 LEU A O 1
ATOM 2199 N N . PHE A 1 277 ? -18.753 28.167 -13.623 1.00 60.91 277 PHE A N 1
ATOM 2200 C CA . PHE A 1 277 ? -19.739 29.040 -12.996 1.00 60.91 277 PHE A CA 1
ATOM 2201 C C . PHE A 1 277 ? -19.155 29.776 -11.784 1.00 60.91 277 PHE A C 1
ATOM 2203 O O . PHE A 1 277 ? -19.337 30.986 -11.659 1.00 60.91 277 PHE A O 1
ATOM 2210 N N . VAL A 1 278 ? -18.377 29.092 -10.940 1.00 61.78 278 VAL A N 1
ATOM 2211 C CA . VAL A 1 278 ? -17.669 29.708 -9.805 1.00 61.78 278 VAL A CA 1
ATOM 2212 C C . VAL A 1 278 ? -16.688 30.785 -10.281 1.00 61.78 278 VAL A C 1
ATOM 2214 O O . VAL A 1 278 ? -16.658 31.877 -9.710 1.00 61.78 278 VAL A O 1
ATOM 2217 N N . VAL A 1 279 ? -15.936 30.533 -11.359 1.00 67.44 279 VAL A N 1
ATOM 2218 C CA . VAL A 1 279 ? -15.020 31.527 -11.950 1.00 67.44 279 VAL A CA 1
ATOM 2219 C C . VAL A 1 279 ? -15.786 32.733 -12.499 1.00 67.44 279 VAL A C 1
ATOM 2221 O O . VAL A 1 279 ? -15.409 33.873 -12.228 1.00 67.44 279 VAL A O 1
ATOM 2224 N N . ILE A 1 280 ? -16.887 32.509 -13.220 1.00 71.38 280 ILE A N 1
ATOM 2225 C CA . ILE A 1 280 ? -17.722 33.587 -13.770 1.00 71.38 280 ILE A CA 1
ATOM 2226 C C . ILE A 1 280 ? -18.295 34.457 -12.645 1.00 71.38 280 ILE A C 1
ATOM 2228 O O . ILE A 1 280 ? -18.210 35.685 -12.710 1.00 71.38 280 ILE A O 1
ATOM 2232 N N . VAL A 1 281 ? -18.827 33.842 -11.586 1.00 69.19 281 VAL A N 1
ATOM 2233 C CA . VAL A 1 281 ? -19.360 34.564 -10.422 1.00 69.19 281 VAL A CA 1
ATOM 2234 C C . VAL A 1 281 ? -18.255 35.358 -9.719 1.00 69.19 281 VAL A C 1
ATOM 2236 O O . VAL A 1 281 ? -18.465 36.524 -9.386 1.00 69.19 281 VAL A O 1
ATOM 2239 N N . ALA A 1 282 ? -17.056 34.791 -9.556 1.00 62.72 282 ALA A N 1
ATOM 2240 C CA . ALA A 1 282 ? -15.918 35.494 -8.964 1.00 62.72 282 ALA A CA 1
ATOM 2241 C C . ALA A 1 282 ? -15.492 36.722 -9.791 1.00 62.72 282 ALA A C 1
ATOM 2243 O O . ALA A 1 282 ? -15.267 37.799 -9.232 1.00 62.72 282 ALA A O 1
ATOM 2244 N N . VAL A 1 283 ? -15.446 36.598 -11.122 1.00 73.25 283 VAL A N 1
ATOM 2245 C CA . VAL A 1 283 ? -15.130 37.713 -12.029 1.00 73.25 283 VAL A CA 1
ATOM 2246 C C . VAL A 1 283 ? -16.205 38.800 -11.963 1.00 73.25 283 VAL A C 1
ATOM 2248 O O . VAL A 1 283 ? -15.877 39.982 -11.860 1.00 73.25 283 VAL A O 1
ATOM 2251 N N . LEU A 1 284 ? -17.489 38.433 -11.950 1.00 67.62 284 LEU A N 1
ATOM 2252 C CA . LEU A 1 284 ? -18.594 39.392 -11.827 1.00 67.62 284 LEU A CA 1
ATOM 2253 C C . LEU A 1 284 ? -18.580 40.127 -10.475 1.00 67.62 284 LEU A C 1
ATOM 2255 O O . LEU A 1 284 ? -18.807 41.342 -10.427 1.00 67.62 284 LEU A O 1
ATOM 2259 N N . CYS A 1 285 ? -18.242 39.431 -9.388 1.00 63.00 285 CYS A N 1
ATOM 2260 C CA . CYS A 1 285 ? -18.033 40.029 -8.067 1.00 63.00 285 CYS A CA 1
ATOM 2261 C C . CYS A 1 285 ? -16.844 41.005 -8.060 1.00 63.00 285 CYS A C 1
ATOM 2263 O O . CYS A 1 285 ? -16.932 42.093 -7.489 1.00 63.00 285 CYS A O 1
ATOM 2265 N N . LEU A 1 286 ? -15.745 40.670 -8.741 1.00 61.88 286 LEU A N 1
ATOM 2266 C CA . LEU A 1 286 ? -14.580 41.549 -8.843 1.00 61.88 286 LEU A CA 1
ATOM 2267 C C . LEU A 1 286 ? -14.898 42.815 -9.655 1.00 61.88 286 LEU A C 1
ATOM 2269 O O . LEU A 1 286 ? -14.567 43.924 -9.239 1.00 61.88 286 LEU A O 1
ATOM 2273 N N . VAL A 1 287 ? -15.596 42.671 -10.784 1.00 72.06 287 VAL A N 1
ATOM 2274 C CA . VAL A 1 287 ? -16.006 43.800 -11.635 1.00 72.06 287 VAL A CA 1
ATOM 2275 C C . VAL A 1 287 ? -16.964 44.739 -10.896 1.00 72.06 287 VAL A C 1
ATOM 2277 O O . VAL A 1 287 ? -16.828 45.961 -10.992 1.00 72.06 287 VAL A O 1
ATOM 2280 N N . THR A 1 288 ? -17.913 44.201 -10.129 1.00 67.94 288 THR A N 1
ATOM 2281 C CA . THR A 1 288 ? -18.836 45.017 -9.321 1.00 67.94 288 THR A CA 1
ATOM 2282 C C . THR A 1 288 ? -18.121 45.722 -8.166 1.00 67.94 288 THR A C 1
ATOM 2284 O O . THR A 1 288 ? -18.374 46.907 -7.935 1.00 67.94 288 THR A O 1
ATOM 2287 N N . PHE A 1 289 ? -17.157 45.069 -7.511 1.00 64.62 289 PHE A N 1
ATOM 2288 C CA . PHE A 1 289 ? -16.311 45.688 -6.485 1.00 64.62 289 PHE A CA 1
ATOM 2289 C C . PHE A 1 289 ? -15.433 46.823 -7.041 1.00 64.62 289 PHE A C 1
ATOM 2291 O O . PHE A 1 289 ? -15.348 47.903 -6.452 1.00 64.62 289 PHE A O 1
ATOM 2298 N N . LEU A 1 290 ? -14.824 46.628 -8.215 1.00 60.56 290 LEU A N 1
ATOM 2299 C CA . LEU A 1 290 ? -14.018 47.658 -8.877 1.00 60.56 290 LEU A CA 1
ATOM 2300 C C . LEU A 1 290 ? -14.871 48.845 -9.349 1.00 60.56 290 LEU A C 1
ATOM 2302 O O . LEU A 1 290 ? -14.447 49.994 -9.212 1.00 60.56 290 LEU A O 1
ATOM 2306 N N . LYS A 1 291 ? -16.098 48.600 -9.832 1.00 62.44 291 LYS A N 1
ATOM 2307 C CA . LYS A 1 291 ? -17.059 49.676 -10.129 1.00 62.44 291 LYS A CA 1
ATOM 2308 C C . LYS A 1 291 ? -17.455 50.442 -8.865 1.00 62.44 291 LYS A C 1
ATOM 2310 O O . LYS A 1 291 ? -17.472 51.668 -8.899 1.00 62.44 291 LYS A O 1
ATOM 2315 N N . SER A 1 292 ? -17.689 49.755 -7.746 1.00 57.81 292 SER A N 1
ATOM 2316 C CA . SER A 1 292 ? -17.998 50.381 -6.452 1.00 57.81 292 SER A CA 1
ATOM 2317 C C . SER A 1 292 ? -16.882 51.319 -5.968 1.00 57.81 292 SER A C 1
ATOM 2319 O O . SER A 1 292 ? -17.180 52.438 -5.552 1.00 57.81 292 SER A O 1
ATOM 2321 N N . LYS A 1 293 ? -15.604 50.931 -6.103 1.00 51.91 293 LYS A N 1
ATOM 2322 C CA . LYS A 1 293 ? -14.464 51.804 -5.759 1.00 51.91 293 LYS A CA 1
ATOM 2323 C C . LYS A 1 293 ? -14.322 53.028 -6.669 1.00 51.91 293 LYS A C 1
ATOM 2325 O O . LYS A 1 293 ? -13.828 54.061 -6.224 1.00 51.91 293 LYS A O 1
ATOM 2330 N N . LYS A 1 294 ? -14.761 52.937 -7.929 1.00 50.97 294 LYS A N 1
ATOM 2331 C CA . LYS A 1 294 ? -14.702 54.056 -8.883 1.00 50.97 294 LYS A CA 1
ATOM 2332 C C . LYS A 1 294 ? -15.733 55.151 -8.570 1.00 50.97 294 LYS A C 1
ATOM 2334 O O . LYS A 1 294 ? -15.472 56.313 -8.851 1.00 50.97 294 LYS A O 1
ATOM 2339 N N . TYR A 1 295 ? -16.855 54.806 -7.930 1.00 50.62 295 TYR A N 1
ATOM 2340 C CA . TYR A 1 295 ? -17.880 55.774 -7.506 1.00 50.62 295 TYR A CA 1
ATOM 2341 C C . TYR A 1 295 ? -17.605 56.422 -6.138 1.00 50.62 295 TYR A C 1
ATOM 2343 O O . TYR A 1 295 ? -18.111 57.509 -5.875 1.00 50.62 295 TYR A O 1
ATOM 2351 N N . SER A 1 296 ? -16.756 55.831 -5.290 1.00 49.78 296 SER A N 1
ATOM 2352 C CA . SER A 1 296 ? -16.334 56.444 -4.016 1.00 49.78 296 SER A CA 1
ATOM 2353 C C . SER A 1 296 ? -15.235 57.511 -4.155 1.00 49.78 296 SER A C 1
ATOM 2355 O O . SER A 1 296 ? -14.856 58.120 -3.163 1.00 49.78 296 SER A O 1
ATOM 2357 N N . GLY A 1 297 ? -14.710 57.735 -5.366 1.00 49.59 297 GLY A N 1
ATOM 2358 C CA . GLY A 1 297 ? -13.707 58.768 -5.666 1.00 49.59 297 GLY A CA 1
ATOM 2359 C C . GLY A 1 297 ? -14.276 60.087 -6.206 1.00 49.59 297 GLY A C 1
ATOM 2360 O O . GLY A 1 297 ? -13.497 60.952 -6.583 1.00 49.59 297 GLY A O 1
ATOM 2361 N N . LEU A 1 298 ? -15.605 60.234 -6.274 1.00 45.66 298 LEU A N 1
ATOM 2362 C CA . LEU A 1 298 ? -16.296 61.416 -6.819 1.00 45.66 298 LEU A CA 1
ATOM 2363 C C . LEU A 1 298 ? -16.990 62.286 -5.753 1.00 45.66 298 LEU A C 1
ATOM 2365 O O . LEU A 1 298 ? -17.738 63.193 -6.096 1.00 45.66 298 LEU A O 1
ATOM 2369 N N . TRP A 1 299 ? -16.715 62.033 -4.471 1.00 46.78 299 TRP A N 1
ATOM 2370 C CA . TRP A 1 299 ? -17.085 62.909 -3.355 1.00 46.78 299 TRP A CA 1
ATOM 2371 C C . TRP A 1 299 ? -15.861 63.147 -2.464 1.00 46.78 299 TRP A C 1
ATOM 2373 O O . TRP A 1 299 ? -15.718 62.551 -1.396 1.00 46.78 299 TRP A O 1
ATOM 2383 N N . ARG A 1 300 ? -14.945 63.983 -2.949 1.00 40.84 300 ARG A N 1
ATOM 2384 C CA . ARG A 1 300 ? -14.011 64.778 -2.150 1.00 40.84 300 ARG A CA 1
ATOM 2385 C C . ARG A 1 300 ? -13.863 66.135 -2.808 1.00 40.84 300 ARG A C 1
ATOM 2387 O O . ARG A 1 300 ? -13.802 66.148 -4.056 1.00 40.84 300 ARG A O 1
#

Sequence (300 aa):
MFKEYAYALLLLCTATARCQFNEHFEQFILRTRGNKTLQLVKGEDDPDQRIFGGRMGPKDIVIGRPLLIVNGMKGWNKTTSLTYFADLLTLYGYNATQIYGIVPAAGKGNPSNIMQMKCAYFKEVRLLVELIYSYALMQVDIISTGAGTVVARKAILGGACLDENENLGKPITNKEELNRQPSRFEGTLSYALYSYSDEVVGSQCCQHQCGQLRHANAIFVYNKFDHRSLLERTVHKQFELLIGNATTSISSRLYYGRNSLERNLHYSIVDYFIQLFVVIVAVLCLVTFLKSKKYSGLWR